Protein AF-A0A8W8IGN6-F1 (afdb_monomer_lite)

Sequence (216 aa):
MFSVMHKSVSEYSKRMLAELRRHNYVTPTNYLELVSGYKKLLFDKKNELGGAADKLRNGLSKIDDTRQKVEKMSIELEDAKTKVAQFQKQCDEYLVIIVQQKREADEQQKSVAQKGERIAEEETKCQHMADLAQHDLDEALPALQEAIASYGRPPLLVEKVMEAVMILRGSEPTWAEAKRQLGESTFIKQLMNFDKDNISDRVLKKIGSYCSQSDF

Radius of gyration: 73.41 Å; chains: 1; bounding box: 101×33×201 Å

pLDDT: mean 86.16, std 12.79, range [55.53, 98.44]

Organism: Magallana gigas (NCBI:txid29159)

Secondary structure (DSSP, 8-state):
-HHHHHHHHHHHHHHHHHHH-------HHHHHHHHHHHHHHHHHHHHHHHHHHHHHHHHHHHHHHHHHHHHHHHHHHHHHHHHHHHHHHHHHHHHHHHHHHHHHHHHHHHHHHHHHHHHHHHHHHHHHHHHHHHHHHHHHHHHHHHHHHHHHS--HHHHHHHHHHHHHTTS---HHHHHHHHTSTTHHHHHHT--TT---HHHHHHHHHHTTSTT-

Foldseek 3Di:
DLVVVLVVVVVVQVVCCVPVVDHDDRDVVVSVVVVVVVVVVVVVVCVVVVVVVVVVVVVVVVVVVVVVVVVVVVVVVVVVVVVVVVVVVVVVVVVVVVVVVVVVVVVVVVVVVVVVVVVVVVVVVVVVVVVVVVVVCVVVVVVVVVVVVVVVDDPPLVLLVLLLVCLQVVHHSGPVVSVVLVPDPCNVVCVVVPDPPDGDPVSVVVSVVSVPDPRD

InterPro domains:
  IPR024317 Dynein heavy chain, AAA module D4 [PF12780] (1-41)
  IPR024743 Dynein heavy chain, coiled coil stalk [PF12777] (55-216)
  IPR026983 Dynein heavy chain [PTHR22878] (2-216)

Structure (mmCIF, N/CA/C/O backbone):
data_AF-A0A8W8IGN6-F1
#
_entry.id   AF-A0A8W8IGN6-F1
#
loop_
_atom_site.group_PDB
_atom_site.id
_atom_site.type_symbol
_atom_site.label_atom_id
_atom_site.label_alt_id
_atom_site.label_comp_id
_atom_site.label_asym_id
_atom_site.label_entity_id
_atom_site.label_seq_id
_atom_site.pdbx_PDB_ins_code
_atom_site.Cartn_x
_atom_site.Cartn_y
_atom_site.Cartn_z
_atom_site.occupancy
_atom_site.B_iso_or_equiv
_atom_site.auth_seq_id
_atom_site.auth_comp_id
_atom_site.auth_asym_id
_atom_site.auth_atom_id
_atom_site.pdbx_PDB_model_num
ATOM 1 N N . MET A 1 1 ? 41.068 -0.818 -48.014 1.00 84.12 1 MET A N 1
ATOM 2 C CA . MET A 1 1 ? 39.802 -0.471 -48.700 1.00 84.12 1 MET A CA 1
ATOM 3 C C . MET A 1 1 ? 39.886 0.869 -49.435 1.00 84.12 1 MET A C 1
ATOM 5 O O . MET A 1 1 ? 39.789 0.852 -50.653 1.00 84.12 1 MET A O 1
ATOM 9 N N . PHE A 1 2 ? 40.172 1.994 -48.759 1.00 92.19 2 PHE A N 1
ATOM 10 C CA . PHE A 1 2 ? 40.287 3.317 -49.407 1.00 92.19 2 PHE A CA 1
ATOM 11 C C . PHE A 1 2 ? 41.276 3.355 -50.581 1.00 92.19 2 PHE A C 1
ATOM 13 O O . PHE A 1 2 ? 40.947 3.883 -51.636 1.00 92.19 2 PHE A O 1
ATOM 20 N N . SER A 1 3 ? 42.461 2.747 -50.438 1.00 91.75 3 SER A N 1
ATOM 21 C CA . SER A 1 3 ? 43.455 2.677 -51.526 1.00 91.75 3 SER A CA 1
ATOM 22 C C . SER A 1 3 ? 42.922 1.957 -52.774 1.00 91.75 3 SER A C 1
ATOM 24 O O . SER A 1 3 ? 43.174 2.392 -53.894 1.00 91.75 3 SER A O 1
ATOM 26 N N . VAL A 1 4 ? 42.134 0.891 -52.592 1.00 94.62 4 VAL A N 1
ATOM 27 C CA . VAL A 1 4 ? 41.522 0.137 -53.699 1.00 94.62 4 VAL A CA 1
ATOM 28 C C . VAL A 1 4 ? 40.446 0.978 -54.387 1.00 94.62 4 VAL A C 1
ATOM 30 O O . VAL A 1 4 ? 40.416 1.046 -55.612 1.00 94.62 4 VAL A O 1
ATOM 33 N N . MET A 1 5 ? 39.609 1.676 -53.612 1.00 93.12 5 MET A N 1
ATOM 34 C CA . MET A 1 5 ? 38.594 2.587 -54.153 1.00 93.12 5 MET A CA 1
ATOM 35 C C . MET A 1 5 ? 39.224 3.746 -54.934 1.00 93.12 5 MET A C 1
ATOM 37 O O . MET A 1 5 ? 38.789 4.041 -56.041 1.00 93.12 5 MET A O 1
ATOM 41 N N . HIS A 1 6 ? 40.286 4.357 -54.408 1.00 93.62 6 HIS A N 1
ATOM 42 C CA . HIS A 1 6 ? 40.981 5.453 -55.083 1.00 93.62 6 HIS A CA 1
ATOM 43 C C . HIS A 1 6 ? 41.624 5.006 -56.401 1.00 93.62 6 HIS A C 1
ATOM 45 O O . HIS A 1 6 ? 41.431 5.658 -57.423 1.00 93.62 6 HIS A O 1
ATOM 51 N N . LYS A 1 7 ? 42.294 3.842 -56.407 1.00 92.88 7 LYS A N 1
ATOM 52 C CA . LYS A 1 7 ? 42.825 3.231 -57.637 1.00 92.88 7 LYS A CA 1
ATOM 53 C C . LYS A 1 7 ? 41.721 2.944 -58.657 1.00 92.88 7 LYS A C 1
ATOM 55 O O . LYS A 1 7 ? 41.904 3.222 -59.835 1.00 92.88 7 LYS A O 1
ATOM 60 N N . SER A 1 8 ? 40.567 2.443 -58.211 1.00 95.50 8 SER A N 1
ATOM 61 C CA . SER A 1 8 ? 39.410 2.211 -59.085 1.00 95.50 8 SER A CA 1
ATOM 62 C C . SER A 1 8 ? 38.965 3.503 -59.781 1.00 95.50 8 SER A C 1
ATOM 64 O O . SER A 1 8 ? 38.849 3.534 -61.003 1.00 95.50 8 SER A O 1
ATOM 66 N N . VAL A 1 9 ? 38.814 4.606 -59.039 1.00 94.12 9 VAL A N 1
ATOM 67 C CA . VAL A 1 9 ? 38.428 5.911 -59.611 1.00 94.12 9 VAL A CA 1
ATOM 68 C C . VAL A 1 9 ? 39.473 6.428 -60.608 1.00 94.12 9 VAL A C 1
ATOM 70 O O . VAL A 1 9 ? 39.099 6.995 -61.638 1.00 94.12 9 VAL A O 1
ATOM 73 N N . SER A 1 10 ? 40.767 6.191 -60.366 1.00 92.69 10 SER A N 1
ATOM 74 C CA . SER A 1 10 ? 41.824 6.499 -61.341 1.00 92.69 10 SER A CA 1
ATOM 75 C C . SER A 1 10 ? 41.660 5.706 -62.642 1.00 92.69 10 SER A C 1
ATOM 77 O O . SER A 1 10 ? 41.778 6.289 -63.718 1.00 92.69 10 SER A O 1
ATOM 79 N N . GLU A 1 11 ? 41.337 4.412 -62.574 1.00 94.19 11 GLU A N 1
ATOM 80 C CA . GLU A 1 11 ? 41.090 3.594 -63.771 1.00 94.19 11 GLU A CA 1
ATOM 81 C C . GLU A 1 11 ? 39.823 4.027 -64.523 1.00 94.19 11 GLU A C 1
ATOM 83 O O . GLU A 1 11 ? 39.844 4.160 -65.748 1.00 94.19 11 GLU A O 1
ATOM 88 N N . TYR A 1 12 ? 38.734 4.338 -63.815 1.00 94.88 12 TYR A N 1
ATOM 89 C CA . TYR A 1 12 ? 37.517 4.864 -64.444 1.00 94.88 12 TYR A CA 1
ATOM 90 C C . TYR A 1 12 ? 37.725 6.248 -65.068 1.00 94.88 12 TYR A C 1
ATOM 92 O O . TYR A 1 12 ? 37.151 6.535 -66.115 1.00 94.88 12 TYR A O 1
ATOM 100 N N . SER A 1 13 ? 38.595 7.082 -64.497 1.00 94.25 13 SER A N 1
ATOM 101 C CA . SER A 1 13 ? 38.942 8.384 -65.085 1.00 94.25 13 SER A CA 1
ATOM 102 C C . SER A 1 13 ? 39.658 8.232 -66.433 1.00 94.25 13 SER A C 1
ATOM 104 O O . SER A 1 13 ? 39.396 9.005 -67.354 1.00 94.25 13 SER A O 1
ATOM 106 N N . LYS A 1 14 ? 40.492 7.191 -66.602 1.00 93.69 14 LYS A N 1
ATOM 107 C CA . LYS A 1 14 ? 41.097 6.856 -67.906 1.00 93.69 14 LYS A CA 1
ATOM 108 C C . LYS A 1 14 ? 40.041 6.419 -68.926 1.00 93.69 14 LYS A C 1
ATOM 110 O O . LYS A 1 14 ? 40.090 6.853 -70.074 1.00 93.69 14 LYS A O 1
ATOM 115 N N . ARG A 1 15 ? 39.070 5.594 -68.511 1.00 94.69 15 ARG A N 1
ATOM 116 C CA . ARG A 1 15 ? 37.960 5.153 -69.380 1.00 94.69 15 ARG A CA 1
ATOM 117 C C . ARG A 1 15 ? 37.073 6.320 -69.810 1.00 94.69 15 ARG A C 1
ATOM 119 O O . ARG A 1 15 ? 36.765 6.452 -70.987 1.00 94.69 15 ARG A O 1
ATOM 126 N N . MET A 1 16 ? 36.752 7.218 -68.883 1.00 95.06 16 MET A N 1
ATOM 127 C CA . MET A 1 16 ? 35.967 8.424 -69.152 1.00 95.06 16 MET A CA 1
ATOM 128 C C . MET A 1 16 ? 36.627 9.329 -70.202 1.00 95.06 16 MET A C 1
ATOM 130 O O . MET A 1 16 ? 35.939 9.881 -71.061 1.00 95.06 16 MET A O 1
ATOM 134 N N . LEU A 1 17 ? 37.957 9.444 -70.180 1.00 94.44 17 LEU A N 1
ATOM 135 C CA . LEU A 1 17 ? 38.691 10.160 -71.221 1.00 94.44 17 LEU A CA 1
ATOM 136 C C . LEU A 1 17 ? 38.582 9.462 -72.587 1.00 94.44 17 LEU A C 1
ATOM 138 O O . LEU A 1 17 ? 38.432 10.138 -73.604 1.00 94.44 17 LEU A O 1
ATOM 142 N N . ALA A 1 18 ? 38.656 8.130 -72.616 1.00 94.62 18 ALA A N 1
ATOM 143 C CA . ALA A 1 18 ? 38.574 7.355 -73.852 1.00 94.62 18 ALA A CA 1
ATOM 144 C C . ALA A 1 18 ? 37.181 7.427 -74.502 1.00 94.62 18 ALA A C 1
ATOM 146 O O . ALA A 1 18 ? 37.083 7.626 -75.710 1.00 94.62 18 ALA A O 1
ATOM 147 N N . GLU A 1 19 ? 36.119 7.306 -73.704 1.00 95.81 19 GLU A N 1
ATOM 148 C CA . GLU A 1 19 ? 34.736 7.207 -74.189 1.00 95.81 19 GLU A CA 1
ATOM 149 C C . GLU A 1 19 ? 34.064 8.574 -74.365 1.00 95.81 19 GLU A C 1
ATOM 151 O O . GLU A 1 19 ? 33.420 8.827 -75.380 1.00 95.81 19 GLU A O 1
ATOM 156 N N . LEU A 1 20 ? 34.227 9.477 -73.393 1.00 95.56 20 LEU A N 1
ATOM 157 C CA . LEU A 1 20 ? 33.505 10.756 -73.332 1.00 95.56 20 LEU A CA 1
ATOM 158 C C . LEU A 1 20 ? 34.390 11.965 -73.650 1.00 95.56 20 LEU A C 1
ATOM 160 O O . LEU A 1 20 ? 33.908 13.096 -73.616 1.00 95.56 20 LEU A O 1
ATOM 164 N N . ARG A 1 21 ? 35.689 11.750 -73.912 1.00 94.44 21 ARG A N 1
ATOM 165 C CA . ARG A 1 21 ? 36.681 12.810 -74.184 1.00 94.44 21 ARG A CA 1
ATOM 166 C C . ARG A 1 21 ? 36.759 13.891 -73.096 1.00 94.44 21 ARG A C 1
ATOM 168 O O . ARG A 1 21 ? 37.218 15.000 -73.353 1.00 94.44 21 ARG A O 1
ATOM 175 N N . ARG A 1 22 ? 36.351 13.574 -71.862 1.00 95.00 22 ARG A N 1
ATOM 176 C CA . ARG A 1 22 ? 36.363 14.499 -70.720 1.00 95.00 22 ARG A CA 1
ATOM 177 C C . ARG A 1 22 ? 37.454 14.113 -69.726 1.00 95.00 22 ARG A C 1
ATOM 179 O O . ARG A 1 22 ? 37.512 12.973 -69.275 1.00 95.00 22 ARG A O 1
ATOM 186 N N . HIS A 1 23 ? 38.292 15.079 -69.355 1.00 91.69 23 HIS A N 1
ATOM 187 C CA . HIS A 1 23 ? 39.331 14.887 -68.345 1.00 91.69 23 HIS A CA 1
ATOM 188 C C . HIS A 1 23 ? 38.761 14.959 -66.922 1.00 91.69 23 HIS A C 1
ATOM 190 O O . HIS A 1 23 ? 37.992 15.863 -66.593 1.00 91.69 23 HIS A O 1
ATOM 196 N N . ASN A 1 24 ? 39.195 14.025 -66.075 1.00 92.00 24 ASN A N 1
ATOM 197 C CA . ASN A 1 24 ? 39.016 14.050 -64.627 1.00 92.00 24 ASN A CA 1
ATOM 198 C C . ASN A 1 24 ? 40.362 13.735 -63.963 1.00 92.00 24 ASN A C 1
ATOM 200 O O . ASN A 1 24 ? 40.988 12.726 -64.295 1.00 92.00 24 ASN A O 1
ATOM 204 N N . TYR A 1 25 ? 40.814 14.593 -63.051 1.00 91.31 25 TYR A N 1
ATOM 205 C CA . TYR A 1 25 ? 42.122 14.459 -62.413 1.00 91.31 25 TYR A CA 1
ATOM 206 C C . TYR A 1 25 ? 41.966 13.889 -61.010 1.00 91.31 25 TYR A C 1
ATOM 208 O O . TYR A 1 25 ? 41.330 14.489 -60.149 1.00 91.31 25 TYR A O 1
ATOM 216 N N . VAL A 1 26 ? 42.576 12.727 -60.783 1.00 92.62 26 VAL A N 1
ATOM 217 C CA . VAL A 1 26 ? 42.594 12.068 -59.477 1.00 92.62 26 VAL A CA 1
ATOM 218 C C . VAL A 1 26 ? 43.928 12.374 -58.810 1.00 92.62 26 VAL A C 1
ATOM 220 O O . VAL A 1 26 ? 44.973 11.926 -59.280 1.00 92.62 26 VAL A O 1
ATOM 223 N N . THR A 1 27 ? 43.896 13.158 -57.735 1.00 92.69 27 THR A N 1
ATOM 224 C CA . THR A 1 27 ? 45.098 13.612 -57.021 1.00 92.69 27 THR A CA 1
ATOM 225 C C . THR A 1 27 ? 45.217 12.958 -55.640 1.00 92.69 27 THR A C 1
ATOM 227 O O . THR A 1 27 ? 44.199 12.573 -55.051 1.00 92.69 27 THR A O 1
ATOM 230 N N . PRO A 1 28 ? 46.431 12.879 -55.060 1.00 92.06 28 PRO A N 1
ATOM 231 C CA . PRO A 1 28 ? 46.608 12.446 -53.673 1.00 92.06 28 PRO A CA 1
ATOM 232 C C . PRO A 1 28 ? 45.791 13.274 -52.665 1.00 92.06 28 PRO A C 1
ATOM 234 O O . PRO A 1 28 ? 45.340 12.733 -51.658 1.00 92.06 28 PRO A O 1
ATOM 237 N N . THR A 1 29 ? 45.529 14.554 -52.949 1.00 93.75 29 THR A N 1
ATOM 238 C CA . THR A 1 29 ? 44.662 15.410 -52.122 1.00 93.75 29 THR A CA 1
ATOM 239 C C . THR A 1 29 ? 43.247 14.841 -52.019 1.00 93.75 29 THR A C 1
ATOM 241 O O . THR A 1 29 ? 42.724 14.725 -50.914 1.00 93.75 29 THR A O 1
ATOM 244 N N . ASN A 1 30 ? 42.668 14.356 -53.125 1.00 92.12 30 ASN A N 1
ATOM 245 C CA . ASN A 1 30 ? 41.338 13.732 -53.107 1.00 92.12 30 ASN A CA 1
ATOM 246 C C . ASN A 1 30 ? 41.299 12.460 -52.241 1.00 92.12 30 ASN A C 1
ATOM 248 O O . ASN A 1 30 ? 40.272 12.138 -51.645 1.00 92.12 30 ASN A O 1
ATOM 252 N N . TYR A 1 31 ? 42.414 11.723 -52.149 1.00 93.69 31 TYR A N 1
ATOM 253 C CA . TYR A 1 31 ? 42.522 10.573 -51.249 1.00 93.69 31 TYR A CA 1
ATOM 254 C C . TYR A 1 31 ? 42.497 10.993 -49.775 1.00 93.69 31 TYR A C 1
ATOM 256 O O . TYR A 1 31 ? 41.783 10.392 -48.970 1.00 93.69 31 TYR A O 1
ATOM 264 N N . LEU A 1 32 ? 43.263 12.026 -49.417 1.00 94.88 32 LEU A N 1
ATOM 265 C CA . LEU A 1 32 ? 43.310 12.542 -48.047 1.00 94.88 32 LEU A CA 1
ATOM 266 C C . LEU A 1 32 ? 41.963 13.138 -47.623 1.00 94.88 32 LEU A C 1
ATOM 268 O O . LEU A 1 32 ? 41.513 12.886 -46.505 1.00 94.88 32 LEU A O 1
ATOM 272 N N . GLU A 1 33 ? 41.286 13.847 -48.528 1.00 93.25 33 GLU A N 1
ATOM 273 C CA . GLU A 1 33 ? 39.926 14.351 -48.319 1.00 93.25 33 GLU A CA 1
ATOM 274 C C . GLU A 1 33 ? 38.928 13.215 -48.075 1.00 93.25 33 GLU A C 1
ATOM 276 O O . GLU A 1 33 ? 38.153 13.285 -47.122 1.00 93.25 33 GLU A O 1
ATOM 281 N N . LEU A 1 34 ? 38.987 12.130 -48.859 1.00 93.81 34 LEU A N 1
ATOM 282 C CA . LEU A 1 34 ? 38.139 10.949 -48.663 1.00 93.81 34 LEU A CA 1
ATOM 283 C C . LEU A 1 34 ? 38.344 10.320 -47.277 1.00 93.81 34 LEU A C 1
ATOM 285 O O . LEU A 1 34 ? 37.373 10.024 -46.580 1.00 93.81 34 LEU A O 1
ATOM 289 N N . VAL A 1 35 ? 39.599 10.111 -46.868 1.00 95.88 35 VAL A N 1
ATOM 290 C CA . VAL A 1 35 ? 39.916 9.496 -45.568 1.00 95.88 35 VAL A CA 1
ATOM 291 C C . VAL A 1 35 ? 39.495 10.407 -44.414 1.00 95.88 35 VAL A C 1
ATOM 293 O O . VAL A 1 35 ? 38.889 9.936 -43.449 1.00 95.88 35 VAL A O 1
ATOM 296 N N . SER A 1 36 ? 39.775 11.709 -44.513 1.00 95.94 36 SER A N 1
ATOM 297 C CA . SER A 1 36 ? 39.388 12.700 -43.504 1.00 95.94 36 SER A CA 1
ATOM 298 C C . SER A 1 36 ? 37.864 12.815 -43.381 1.00 95.94 36 SER A C 1
ATOM 300 O O . SER A 1 36 ? 37.316 12.732 -42.278 1.00 95.94 36 SER A O 1
ATOM 302 N N . GLY A 1 37 ? 37.165 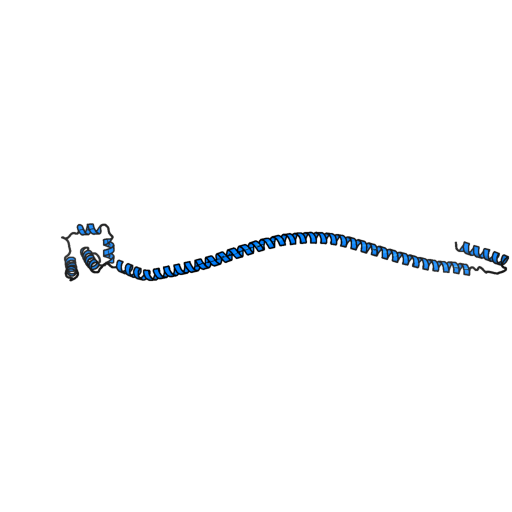12.901 -44.516 1.00 96.50 37 GLY A N 1
ATOM 303 C CA . GLY A 1 37 ? 35.708 12.934 -44.580 1.00 96.50 37 GLY A CA 1
ATOM 304 C C . GLY A 1 37 ? 35.075 11.674 -43.995 1.00 96.50 37 GLY A C 1
ATOM 305 O O . GLY A 1 37 ? 34.164 11.772 -43.174 1.00 96.50 37 GLY A O 1
ATOM 306 N N . TYR A 1 38 ? 35.602 10.491 -44.327 1.00 96.94 38 TYR A N 1
ATOM 307 C CA . TYR A 1 38 ? 35.124 9.238 -43.742 1.00 96.94 38 TYR A CA 1
ATOM 308 C C . TYR A 1 38 ? 35.358 9.178 -42.232 1.00 96.94 38 TYR A C 1
ATOM 310 O O . TYR A 1 38 ? 34.469 8.757 -41.497 1.00 96.94 38 TYR A O 1
ATOM 318 N N . LYS A 1 39 ? 36.527 9.614 -41.744 1.00 97.31 39 LYS A N 1
ATOM 319 C CA . LYS A 1 39 ? 36.816 9.652 -40.304 1.00 97.31 39 LYS A CA 1
ATOM 32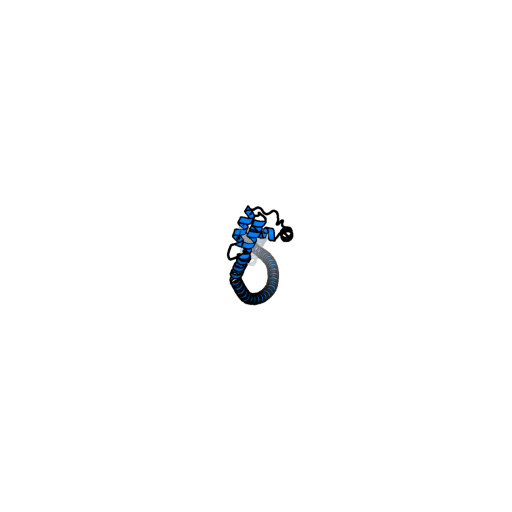0 C C . LYS A 1 39 ? 35.794 10.515 -39.560 1.00 97.31 39 LYS A C 1
ATOM 322 O O . LYS A 1 39 ? 35.299 10.087 -38.519 1.00 97.31 39 LYS A O 1
ATOM 327 N N . LYS A 1 40 ? 35.461 11.690 -40.106 1.00 97.81 40 LYS A N 1
ATOM 328 C CA . LYS A 1 40 ? 34.429 12.574 -39.551 1.00 97.81 40 LYS A CA 1
ATOM 329 C C . LYS A 1 40 ? 33.050 11.912 -39.583 1.00 97.81 40 LYS A C 1
ATOM 331 O O . LYS A 1 40 ? 32.416 11.795 -38.542 1.00 97.81 40 LYS A O 1
ATOM 336 N N . LEU A 1 41 ? 32.638 11.383 -40.736 1.00 97.88 41 LEU A N 1
ATOM 337 C CA . LEU A 1 41 ? 31.349 10.701 -40.884 1.00 97.88 41 LEU A CA 1
ATOM 338 C C . LEU A 1 41 ? 31.206 9.509 -39.927 1.00 97.88 41 LEU A C 1
ATOM 340 O O . LEU A 1 41 ? 30.147 9.307 -39.341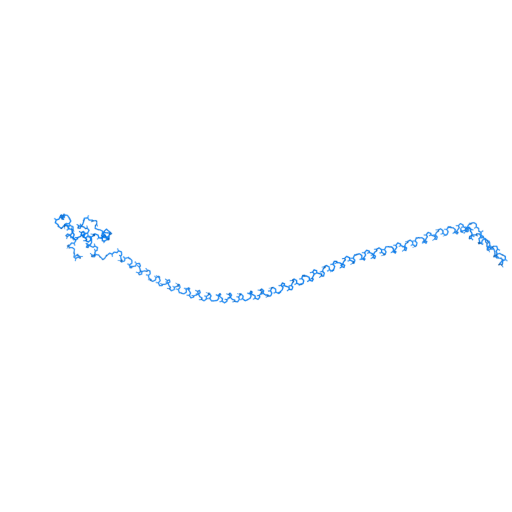 1.00 97.88 41 LEU A O 1
ATOM 344 N N . LEU A 1 42 ? 32.269 8.721 -39.753 1.00 97.94 42 LEU A N 1
ATOM 345 C CA . LEU A 1 42 ? 32.284 7.587 -38.835 1.00 97.94 42 LEU A CA 1
ATOM 346 C C . LEU A 1 42 ? 32.114 8.042 -37.383 1.00 97.94 42 LEU A C 1
ATOM 348 O O . LEU A 1 42 ? 31.398 7.390 -36.627 1.00 97.94 42 LEU A O 1
ATOM 352 N N . PHE A 1 43 ? 32.773 9.132 -36.991 1.00 98.25 43 PHE A N 1
ATOM 353 C CA . PHE A 1 43 ? 32.612 9.719 -35.663 1.00 98.25 43 PHE A CA 1
ATOM 354 C C . PHE A 1 43 ? 31.170 10.190 -35.439 1.00 98.25 43 PHE A C 1
ATOM 356 O O . PHE A 1 43 ? 30.546 9.785 -34.459 1.00 98.25 43 PHE A O 1
ATOM 363 N N . ASP A 1 44 ? 30.614 10.943 -36.388 1.00 98.31 44 ASP A N 1
ATOM 364 C CA . ASP A 1 44 ? 29.243 11.454 -36.311 1.00 98.31 44 ASP A CA 1
ATOM 365 C C . ASP A 1 44 ? 28.230 10.301 -36.213 1.00 98.31 44 ASP A C 1
ATOM 367 O O . ASP A 1 44 ? 27.369 10.296 -35.333 1.00 98.31 44 ASP A O 1
ATOM 371 N N . LYS A 1 45 ? 28.388 9.258 -37.041 1.00 98.31 45 LYS A N 1
ATOM 372 C CA . LYS A 1 45 ? 27.509 8.079 -37.021 1.00 98.31 45 LYS A CA 1
ATOM 373 C C . LYS A 1 45 ? 27.634 7.254 -35.747 1.00 98.31 45 LYS A C 1
ATOM 375 O O . LYS A 1 45 ? 26.628 6.747 -35.257 1.00 98.31 45 LYS A O 1
ATOM 380 N N . LYS A 1 46 ? 28.839 7.124 -35.187 1.00 98.38 46 LYS A N 1
ATOM 381 C CA . LYS A 1 46 ? 29.028 6.458 -33.892 1.00 98.38 46 LYS A CA 1
ATOM 382 C C . LYS A 1 46 ? 28.329 7.212 -32.768 1.00 98.38 46 LYS A C 1
ATOM 384 O O . LYS A 1 46 ? 27.691 6.571 -31.942 1.00 98.38 46 LYS A O 1
ATOM 389 N N . ASN A 1 47 ? 28.410 8.540 -32.758 1.00 98.31 47 ASN A N 1
ATOM 390 C CA . ASN A 1 47 ? 27.745 9.353 -31.742 1.00 98.31 47 ASN A CA 1
ATOM 391 C C . ASN A 1 47 ? 26.220 9.308 -31.882 1.00 98.31 47 ASN A C 1
ATOM 393 O O . ASN A 1 47 ? 25.521 9.179 -30.882 1.00 98.31 47 ASN A O 1
ATOM 397 N N . GLU A 1 48 ? 25.704 9.362 -33.111 1.00 97.88 48 GLU A N 1
ATOM 398 C CA . GLU A 1 48 ? 24.272 9.230 -33.395 1.00 97.88 48 GLU A CA 1
ATOM 399 C C . GLU A 1 48 ? 23.725 7.887 -32.886 1.00 97.88 48 GLU A C 1
ATOM 401 O O . GLU A 1 48 ? 22.759 7.853 -32.120 1.00 97.88 48 GLU A O 1
ATOM 406 N N . LEU A 1 49 ? 24.380 6.780 -33.255 1.00 98.25 49 LEU A N 1
ATOM 407 C CA . LEU A 1 49 ? 23.981 5.437 -32.829 1.00 98.25 49 LEU A CA 1
ATOM 408 C C . LEU A 1 49 ? 24.173 5.223 -31.326 1.00 98.25 49 LEU A C 1
ATOM 410 O O . LEU A 1 49 ? 23.311 4.623 -30.688 1.00 98.25 49 LEU A O 1
ATOM 414 N N . GLY A 1 50 ? 25.267 5.732 -30.753 1.00 98.31 50 GLY A N 1
ATOM 415 C CA . GLY A 1 50 ? 25.520 5.684 -29.314 1.00 98.31 50 GLY A CA 1
ATOM 416 C C . GLY A 1 50 ? 24.425 6.403 -28.530 1.00 98.31 50 GLY A C 1
ATOM 417 O O . GLY A 1 50 ? 23.810 5.812 -27.649 1.00 98.31 50 GLY A O 1
ATOM 418 N N . GLY A 1 51 ? 24.080 7.629 -28.932 1.00 98.19 51 GLY A N 1
ATOM 419 C CA . GLY A 1 51 ? 23.000 8.388 -28.304 1.00 98.19 51 GLY A CA 1
ATOM 420 C C . GLY A 1 51 ? 21.629 7.714 -28.434 1.00 98.19 51 GLY A C 1
ATOM 421 O O . GLY A 1 51 ? 20.834 7.751 -27.494 1.00 98.19 51 GLY A O 1
ATOM 422 N N . ALA A 1 52 ? 21.337 7.070 -29.569 1.00 97.94 52 ALA A N 1
ATOM 423 C CA . ALA A 1 52 ? 20.111 6.289 -29.736 1.00 97.94 52 ALA A CA 1
ATOM 424 C C . ALA A 1 52 ? 20.084 5.049 -28.823 1.00 97.94 52 ALA A C 1
ATOM 426 O O . ALA A 1 52 ? 19.065 4.778 -28.184 1.00 97.94 52 ALA A O 1
ATOM 427 N N . ALA A 1 53 ? 21.207 4.334 -28.716 1.00 98.38 53 ALA A N 1
ATOM 428 C CA . ALA A 1 53 ? 21.346 3.178 -27.836 1.00 98.38 53 ALA A CA 1
ATOM 429 C C . ALA A 1 53 ? 21.198 3.564 -26.357 1.00 98.38 53 ALA A C 1
ATOM 431 O O . ALA A 1 53 ? 20.484 2.887 -25.618 1.00 98.38 53 ALA A O 1
ATOM 432 N N . ASP A 1 54 ? 21.797 4.679 -25.936 1.00 98.38 54 ASP A N 1
ATOM 433 C CA . ASP A 1 54 ? 21.695 5.175 -24.562 1.00 98.38 54 ASP A CA 1
ATOM 434 C C . ASP A 1 54 ? 20.265 5.596 -24.217 1.00 98.38 54 ASP A C 1
ATOM 436 O O . ASP A 1 54 ? 19.756 5.247 -23.151 1.00 98.38 54 ASP A O 1
ATOM 440 N N . LYS A 1 55 ? 19.562 6.276 -25.134 1.00 98.31 55 LYS A N 1
ATOM 441 C CA . LYS A 1 55 ? 18.136 6.599 -24.956 1.00 98.31 55 LYS A CA 1
ATOM 442 C C . LYS A 1 55 ? 17.291 5.341 -24.769 1.00 98.31 55 LYS A C 1
ATOM 444 O O . LYS A 1 55 ? 16.472 5.298 -23.852 1.00 98.31 55 LYS A O 1
ATOM 449 N N . LEU A 1 56 ? 17.501 4.320 -25.603 1.00 98.44 56 LEU A N 1
ATOM 450 C CA . LEU A 1 56 ? 16.777 3.053 -25.504 1.00 98.44 56 LEU A CA 1
ATOM 451 C C . LEU A 1 56 ? 17.081 2.341 -24.179 1.00 98.44 56 LEU A C 1
ATOM 453 O O . LEU A 1 56 ? 16.159 1.921 -23.484 1.00 98.44 56 LEU A O 1
ATOM 457 N N . ARG A 1 57 ? 18.360 2.254 -23.799 1.00 98.38 57 ARG A N 1
ATOM 458 C CA . ARG A 1 57 ? 18.796 1.653 -22.532 1.00 98.38 57 ARG A CA 1
ATOM 459 C C . ARG A 1 57 ? 18.163 2.358 -21.334 1.00 98.38 57 ARG A C 1
ATOM 461 O O . ARG A 1 57 ? 17.636 1.688 -20.450 1.00 98.38 57 ARG A O 1
ATOM 468 N N . ASN A 1 58 ? 18.171 3.688 -21.323 1.00 98.31 58 ASN A N 1
ATOM 469 C CA . ASN A 1 58 ? 17.559 4.476 -20.256 1.00 98.31 58 ASN A CA 1
ATOM 470 C C . ASN A 1 58 ? 16.043 4.253 -20.197 1.00 98.31 58 ASN A C 1
ATOM 472 O O . ASN A 1 58 ? 15.498 4.056 -19.114 1.00 98.31 58 ASN A O 1
ATOM 476 N N . GLY A 1 59 ? 15.366 4.231 -21.349 1.00 98.38 59 GLY A N 1
ATOM 477 C CA . GLY A 1 59 ? 13.936 3.931 -21.427 1.00 98.38 59 GLY A CA 1
ATOM 478 C C . GLY A 1 59 ? 13.599 2.543 -20.877 1.00 98.38 59 GLY A C 1
ATOM 479 O O . GLY A 1 59 ? 12.705 2.419 -20.044 1.00 98.38 59 GLY A O 1
ATOM 480 N N . LEU A 1 60 ? 14.356 1.517 -21.273 1.00 98.38 60 LEU A N 1
ATOM 481 C CA . LEU A 1 60 ? 14.182 0.149 -20.777 1.00 98.38 60 LEU A CA 1
ATOM 482 C C . LEU A 1 60 ? 14.417 0.046 -19.269 1.00 98.38 60 LEU A C 1
ATOM 484 O O . LEU A 1 60 ? 13.610 -0.566 -18.579 1.00 98.38 60 LEU A O 1
ATOM 488 N N . SER A 1 61 ? 15.463 0.692 -18.747 1.00 98.38 61 SER A N 1
ATOM 489 C CA . SER A 1 61 ? 15.716 0.740 -17.303 1.00 98.38 61 SER A CA 1
ATOM 490 C C . SER A 1 61 ? 14.556 1.387 -16.547 1.00 98.38 61 SER A C 1
ATOM 492 O O . SER A 1 61 ? 14.137 0.864 -15.523 1.00 98.38 61 SER A O 1
ATOM 494 N N . LYS A 1 62 ? 13.974 2.477 -17.066 1.00 98.31 62 LYS A N 1
ATOM 495 C CA . LYS A 1 62 ? 12.801 3.104 -16.437 1.00 98.31 62 LYS A CA 1
ATOM 496 C C . LYS A 1 62 ? 11.560 2.221 -16.476 1.00 98.31 62 LYS A C 1
ATOM 498 O O . LYS A 1 62 ? 10.799 2.221 -15.513 1.00 98.31 62 LYS A O 1
ATOM 503 N N . ILE A 1 63 ? 11.346 1.483 -17.562 1.00 98.44 63 ILE A N 1
ATOM 504 C CA . ILE A 1 63 ? 10.238 0.526 -17.659 1.00 98.44 63 ILE A CA 1
ATOM 505 C C . ILE A 1 63 ? 10.416 -0.596 -16.634 1.00 98.44 63 ILE A C 1
ATOM 507 O O . ILE A 1 63 ? 9.449 -0.950 -15.963 1.00 98.44 63 ILE A O 1
ATOM 511 N N . ASP A 1 64 ? 11.633 -1.116 -16.482 1.00 98.25 64 ASP A N 1
ATOM 512 C CA . ASP A 1 64 ? 11.932 -2.164 -15.507 1.00 98.25 64 ASP A CA 1
ATOM 513 C C . ASP A 1 64 ? 11.759 -1.672 -14.060 1.00 98.25 64 ASP A C 1
ATOM 515 O O . ASP A 1 64 ? 11.035 -2.292 -13.282 1.00 98.25 64 ASP A O 1
ATOM 519 N N . ASP A 1 65 ? 12.292 -0.489 -13.732 1.00 98.12 65 ASP A N 1
ATOM 520 C CA . ASP A 1 65 ? 12.093 0.154 -12.425 1.00 98.12 65 ASP A CA 1
ATOM 521 C C . ASP A 1 65 ? 10.598 0.315 -12.100 1.00 98.12 65 ASP A C 1
ATOM 523 O O . ASP A 1 65 ? 10.147 0.046 -10.984 1.00 98.12 65 ASP A O 1
ATOM 527 N N . THR A 1 66 ? 9.808 0.784 -13.072 1.00 98.06 66 THR A N 1
ATOM 528 C CA . THR A 1 66 ? 8.361 0.957 -12.899 1.00 98.06 66 THR A CA 1
ATOM 529 C C . THR A 1 66 ? 7.659 -0.385 -12.742 1.00 98.06 66 THR A C 1
ATOM 531 O O . THR A 1 66 ? 6.784 -0.502 -11.886 1.00 98.06 66 THR A O 1
ATOM 534 N N . ARG A 1 67 ? 8.052 -1.409 -13.506 1.00 98.12 67 ARG A N 1
ATOM 535 C CA . ARG A 1 67 ? 7.507 -2.765 -13.376 1.00 98.12 67 ARG A CA 1
ATOM 536 C C . ARG A 1 67 ? 7.697 -3.297 -11.956 1.00 98.12 67 ARG A C 1
ATOM 538 O O . ARG A 1 67 ? 6.718 -3.719 -11.347 1.00 98.12 67 ARG A O 1
ATOM 545 N N . GLN A 1 68 ? 8.912 -3.211 -11.414 1.00 98.06 68 GLN A N 1
ATOM 546 C CA . GLN A 1 68 ? 9.214 -3.669 -10.053 1.00 98.06 68 GLN A CA 1
ATOM 547 C C . GLN A 1 68 ? 8.391 -2.911 -8.996 1.00 98.06 68 GLN A C 1
ATOM 549 O O . GLN A 1 68 ? 7.869 -3.507 -8.053 1.00 98.06 68 GLN A O 1
ATOM 554 N N . LYS A 1 69 ? 8.218 -1.592 -9.164 1.00 97.75 69 LYS A N 1
ATOM 555 C CA . LYS A 1 69 ? 7.373 -0.783 -8.267 1.00 97.75 69 LYS A CA 1
ATOM 556 C C . LYS A 1 69 ? 5.906 -1.203 -8.314 1.00 97.75 69 LYS A C 1
ATOM 558 O O . LYS A 1 69 ? 5.285 -1.324 -7.262 1.00 97.75 69 LYS A O 1
ATOM 563 N N . VAL A 1 70 ? 5.358 -1.433 -9.508 1.00 98.25 70 VAL A N 1
ATOM 564 C CA . VAL A 1 70 ? 3.962 -1.867 -9.681 1.00 98.25 70 VAL A CA 1
ATOM 565 C C . VAL A 1 70 ? 3.737 -3.252 -9.079 1.00 98.25 70 VAL A C 1
ATOM 567 O O . VAL A 1 70 ? 2.715 -3.471 -8.433 1.00 98.25 70 VAL A O 1
ATOM 570 N N . GLU A 1 71 ? 4.691 -4.169 -9.232 1.00 97.94 71 GLU A N 1
ATOM 571 C CA . GLU A 1 71 ? 4.626 -5.499 -8.620 1.00 97.94 71 GLU A CA 1
ATOM 572 C C . GLU A 1 71 ? 4.584 -5.409 -7.091 1.00 97.94 71 GLU A C 1
ATOM 574 O O . GLU A 1 71 ? 3.686 -5.972 -6.464 1.00 97.94 71 GLU A O 1
ATOM 579 N N . LYS A 1 72 ? 5.463 -4.596 -6.491 1.00 97.81 72 LYS A N 1
ATOM 580 C CA . LYS A 1 72 ? 5.443 -4.345 -5.045 1.00 97.81 72 LYS A CA 1
ATOM 581 C C . LYS A 1 72 ? 4.116 -3.735 -4.577 1.00 97.81 72 LYS A C 1
ATOM 583 O O . LYS A 1 72 ? 3.527 -4.225 -3.619 1.00 97.81 72 LYS A O 1
ATOM 588 N N . MET A 1 73 ? 3.622 -2.706 -5.269 1.00 97.75 73 MET A N 1
ATOM 589 C CA . MET A 1 73 ? 2.333 -2.081 -4.945 1.00 97.75 73 MET A CA 1
ATOM 590 C C . MET A 1 73 ? 1.161 -3.060 -5.072 1.00 97.75 73 MET A C 1
ATOM 592 O O . MET A 1 73 ? 0.207 -2.973 -4.306 1.00 97.75 73 MET A O 1
ATOM 596 N N . SER A 1 74 ? 1.221 -3.994 -6.024 1.00 97.44 74 SER A N 1
ATOM 597 C CA . SER A 1 74 ? 0.177 -5.006 -6.213 1.00 97.44 74 SER A CA 1
ATOM 598 C C . SER A 1 74 ? 0.121 -5.978 -5.035 1.00 97.44 74 SER A C 1
ATOM 600 O O . SER A 1 74 ? -0.968 -6.304 -4.571 1.00 97.44 74 SER A O 1
ATOM 602 N N . ILE A 1 75 ? 1.280 -6.384 -4.508 1.00 97.56 75 ILE A N 1
ATOM 603 C CA . ILE A 1 75 ? 1.365 -7.222 -3.303 1.00 97.56 75 ILE A CA 1
ATOM 604 C C . ILE A 1 75 ? 0.798 -6.470 -2.091 1.00 97.56 75 ILE A C 1
ATOM 606 O O . ILE A 1 75 ? -0.082 -6.984 -1.404 1.00 97.56 75 ILE A O 1
ATOM 610 N N . GLU A 1 76 ? 1.238 -5.227 -1.868 1.00 97.25 76 GLU A N 1
ATOM 611 C CA . GLU A 1 76 ? 0.744 -4.390 -0.763 1.00 97.25 76 GLU A CA 1
ATOM 612 C C . GLU A 1 76 ? -0.779 -4.173 -0.837 1.00 97.25 76 GLU A C 1
ATOM 614 O O . GLU A 1 76 ? -1.463 -4.154 0.189 1.00 97.25 76 GLU A O 1
ATOM 619 N N . LEU A 1 77 ? -1.327 -4.045 -2.050 1.00 97.50 77 LEU A N 1
ATOM 620 C CA . LEU A 1 77 ? -2.760 -3.888 -2.279 1.00 97.50 77 LEU A CA 1
ATOM 621 C C . LEU A 1 77 ? -3.554 -5.151 -1.915 1.00 97.50 77 LEU A C 1
ATOM 623 O O . LEU A 1 77 ? -4.615 -5.033 -1.302 1.00 97.50 77 LEU A O 1
ATOM 627 N N . GLU A 1 78 ? -3.074 -6.342 -2.275 1.00 97.06 78 GLU A N 1
ATOM 628 C CA . GLU A 1 78 ? -3.746 -7.600 -1.919 1.00 97.06 78 GLU A CA 1
ATOM 629 C C . GLU A 1 78 ? -3.720 -7.862 -0.404 1.00 97.06 78 GLU A C 1
ATOM 631 O O . GLU A 1 78 ? -4.739 -8.246 0.184 1.00 97.06 78 GLU A O 1
ATOM 636 N N . ASP A 1 79 ? -2.610 -7.539 0.264 1.00 97.38 79 ASP A N 1
ATOM 637 C CA . ASP A 1 79 ? -2.527 -7.582 1.727 1.00 97.38 79 ASP A CA 1
ATOM 638 C C . ASP A 1 79 ? -3.526 -6.612 2.375 1.00 97.38 79 ASP A C 1
ATOM 640 O O . ASP A 1 79 ? -4.227 -6.962 3.332 1.00 97.38 79 ASP A O 1
ATOM 644 N N . ALA A 1 80 ? -3.626 -5.386 1.849 1.00 97.31 80 ALA A N 1
ATOM 645 C CA . ALA A 1 80 ? -4.570 -4.388 2.338 1.00 97.31 80 ALA A CA 1
ATOM 646 C C . ALA A 1 80 ? -6.028 -4.836 2.146 1.00 97.31 80 ALA A C 1
ATOM 648 O O . ALA A 1 80 ? -6.818 -4.734 3.084 1.00 97.31 80 ALA A O 1
ATOM 649 N N . LYS A 1 81 ? -6.385 -5.391 0.979 1.00 97.25 81 LYS A N 1
ATOM 650 C CA . LYS A 1 81 ? -7.726 -5.948 0.722 1.00 97.25 81 LYS A CA 1
ATOM 651 C C . LYS A 1 81 ? -8.081 -7.049 1.714 1.00 97.25 81 LYS A C 1
ATOM 653 O O . LYS A 1 81 ? -9.185 -7.049 2.257 1.00 97.25 81 LYS A O 1
ATOM 658 N N . THR A 1 82 ? -7.140 -7.950 1.987 1.00 97.62 82 THR A N 1
ATOM 659 C CA . THR A 1 82 ? -7.341 -9.045 2.943 1.00 97.62 82 THR A CA 1
ATOM 660 C C . THR A 1 82 ? -7.605 -8.507 4.350 1.00 97.62 82 THR A C 1
ATOM 662 O O . THR A 1 82 ? -8.558 -8.931 5.004 1.00 97.62 82 THR A O 1
ATOM 665 N N . LYS A 1 83 ? -6.821 -7.519 4.803 1.00 97.12 83 LYS A N 1
ATOM 666 C CA . LYS A 1 83 ? -7.029 -6.862 6.106 1.00 97.12 83 LYS A CA 1
ATOM 667 C C . LYS A 1 83 ? -8.370 -6.138 6.182 1.00 97.12 83 LYS A C 1
ATOM 669 O O . LYS A 1 83 ? -9.068 -6.266 7.181 1.00 97.12 83 LYS A O 1
ATOM 674 N N . VAL A 1 84 ? -8.755 -5.414 5.130 1.00 97.94 84 VAL A N 1
ATOM 675 C CA . VAL A 1 84 ? -10.056 -4.731 5.068 1.00 97.94 84 VAL A CA 1
ATOM 676 C C . VAL A 1 84 ? -11.201 -5.737 5.167 1.00 97.94 84 VAL A C 1
ATOM 678 O O . VAL A 1 84 ? -12.120 -5.518 5.948 1.00 97.94 84 VAL A O 1
ATOM 681 N N . ALA A 1 85 ? -11.132 -6.864 4.455 1.00 97.56 85 ALA A N 1
ATOM 682 C CA . ALA A 1 85 ? -12.148 -7.910 4.546 1.00 97.56 85 ALA A CA 1
ATOM 683 C C . ALA A 1 85 ? -12.236 -8.522 5.958 1.00 97.56 85 ALA A C 1
ATOM 685 O O . ALA A 1 85 ? -13.334 -8.754 6.463 1.00 97.56 85 ALA A O 1
ATOM 686 N N . GLN A 1 86 ? -11.092 -8.745 6.618 1.00 97.12 86 GLN A N 1
ATOM 687 C CA . GLN A 1 86 ? -11.054 -9.220 8.005 1.00 97.12 86 GLN A CA 1
ATOM 688 C C . GLN A 1 86 ? -11.684 -8.211 8.971 1.00 97.12 86 GLN A C 1
ATOM 690 O O . GLN A 1 86 ? -12.528 -8.595 9.778 1.00 97.12 86 GLN A O 1
ATOM 695 N N . PHE A 1 87 ? -11.320 -6.930 8.870 1.00 96.75 87 PHE A N 1
ATOM 696 C CA . PHE A 1 87 ? -11.888 -5.886 9.722 1.00 96.75 87 PHE A CA 1
ATOM 697 C C . PHE A 1 87 ? -13.373 -5.663 9.461 1.00 96.75 87 PHE A C 1
ATOM 699 O O . PHE A 1 87 ? -14.118 -5.483 10.417 1.00 96.75 87 PHE A O 1
ATOM 706 N N . GLN A 1 88 ? -13.826 -5.744 8.208 1.00 97.56 88 GLN A N 1
ATOM 707 C CA . GLN A 1 88 ? -15.249 -5.664 7.889 1.00 97.56 88 GLN A CA 1
ATOM 708 C C . GLN A 1 88 ? -16.023 -6.782 8.591 1.00 97.56 88 GLN A C 1
ATOM 710 O O . GLN A 1 88 ? -17.009 -6.510 9.268 1.00 97.56 88 GLN A O 1
ATOM 715 N N . LYS A 1 89 ? -15.525 -8.024 8.512 1.00 97.25 89 LYS A N 1
ATOM 716 C CA . LYS A 1 89 ? -16.146 -9.162 9.196 1.00 97.25 89 LYS A CA 1
ATOM 717 C C . LYS A 1 89 ? -16.195 -8.959 10.714 1.00 97.25 89 LYS A C 1
ATOM 719 O O . LYS A 1 89 ? -17.228 -9.201 11.327 1.00 97.25 89 LYS A O 1
ATOM 724 N N . GLN A 1 90 ? -15.101 -8.488 11.313 1.00 96.62 90 GLN A N 1
ATOM 725 C CA . GLN A 1 90 ? -15.061 -8.184 12.747 1.00 96.62 90 GLN A CA 1
ATOM 726 C C . GLN A 1 90 ? -16.049 -7.073 13.120 1.00 96.62 90 GLN A C 1
ATOM 728 O O . GLN A 1 90 ? -16.757 -7.198 14.114 1.00 96.62 90 GLN A O 1
ATOM 733 N N . CYS A 1 91 ? -16.134 -6.001 12.329 1.00 96.31 91 CYS A N 1
ATOM 734 C CA . CYS A 1 91 ? -17.109 -4.933 12.537 1.00 96.31 91 CYS A CA 1
ATOM 735 C C . CYS A 1 91 ? -18.546 -5.457 12.487 1.00 96.31 91 CYS A C 1
ATOM 737 O O . CYS A 1 91 ? -19.338 -5.098 13.357 1.00 96.31 91 CYS A O 1
ATOM 739 N N . ASP A 1 92 ? -18.866 -6.322 11.524 1.00 96.44 92 ASP A N 1
ATOM 740 C CA . ASP A 1 92 ? -20.194 -6.925 11.405 1.00 96.44 92 ASP A CA 1
ATOM 741 C C . ASP A 1 92 ? -20.518 -7.798 12.635 1.00 96.44 92 ASP A C 1
ATOM 743 O O . ASP A 1 92 ? -21.608 -7.693 13.199 1.00 96.44 92 ASP A O 1
ATOM 747 N N . GLU A 1 93 ? -19.557 -8.598 13.117 1.00 96.56 93 GLU A N 1
ATOM 748 C CA . GLU A 1 93 ? -19.692 -9.396 14.348 1.00 96.56 93 GLU A CA 1
ATOM 749 C C . GLU A 1 93 ? -19.918 -8.512 15.589 1.00 96.56 93 GLU A C 1
ATOM 751 O O . GLU A 1 93 ? -20.836 -8.760 16.377 1.00 96.56 93 GLU A O 1
ATOM 756 N N . TYR A 1 94 ? -19.136 -7.440 15.752 1.00 96.06 94 TYR A N 1
ATOM 757 C CA . TYR A 1 94 ? -19.315 -6.493 16.856 1.00 96.06 94 TYR A CA 1
ATOM 758 C C . TYR A 1 94 ? -20.663 -5.781 16.800 1.00 96.06 94 TYR A C 1
ATOM 760 O O . TYR A 1 94 ? -21.275 -5.550 17.842 1.00 96.06 94 TYR A O 1
ATOM 768 N N . LEU A 1 95 ? -21.152 -5.452 15.605 1.00 96.44 95 LEU A N 1
ATOM 769 C CA . LEU A 1 95 ? -22.439 -4.788 15.440 1.00 96.44 95 LEU A CA 1
ATOM 770 C C . LEU A 1 95 ? -23.588 -5.678 15.932 1.00 96.44 95 LEU A C 1
ATOM 772 O O . LEU A 1 95 ? -24.487 -5.185 16.613 1.00 96.44 95 LEU A O 1
ATOM 776 N N . VAL A 1 96 ? -23.518 -6.991 15.687 1.00 96.69 96 VAL A N 1
ATOM 777 C CA . VAL A 1 96 ? -24.475 -7.965 16.241 1.00 96.69 96 VAL A CA 1
ATOM 778 C C . VAL A 1 96 ? -24.430 -7.977 17.772 1.00 96.69 96 VAL A C 1
ATOM 780 O O . VAL A 1 96 ? -25.480 -7.898 18.413 1.00 96.69 96 VAL A O 1
ATOM 783 N N . ILE A 1 97 ? -23.233 -8.019 18.368 1.00 96.06 97 ILE A N 1
ATOM 784 C CA . ILE A 1 97 ? -23.065 -8.012 19.832 1.00 96.06 97 ILE A CA 1
ATOM 785 C C . ILE A 1 97 ? -23.634 -6.726 20.440 1.00 96.06 97 ILE A C 1
ATOM 787 O O . ILE A 1 97 ? -24.367 -6.789 21.424 1.00 96.06 97 ILE A O 1
ATOM 791 N N . ILE A 1 98 ? -23.343 -5.568 19.845 1.00 96.25 98 ILE A N 1
ATOM 792 C CA . ILE A 1 98 ? -23.832 -4.268 20.323 1.00 96.25 98 ILE A CA 1
ATOM 793 C C . ILE A 1 98 ? -25.360 -4.219 20.287 1.00 96.25 98 ILE A C 1
ATOM 795 O O . ILE A 1 98 ? -25.978 -3.754 21.243 1.00 96.25 98 ILE A O 1
ATOM 799 N N . VAL A 1 99 ? -25.987 -4.708 19.213 1.00 97.00 99 VAL A N 1
ATOM 800 C CA . VAL A 1 99 ? -27.453 -4.757 19.110 1.00 97.00 99 VAL A CA 1
ATOM 801 C C . VAL A 1 99 ? -28.048 -5.653 20.200 1.00 97.00 99 VAL A C 1
ATOM 803 O O . VAL A 1 99 ? -29.023 -5.258 20.841 1.00 97.00 99 VAL A O 1
ATOM 806 N N . GLN A 1 100 ? -27.446 -6.819 20.451 1.00 96.38 100 GLN A N 1
ATOM 807 C CA . GLN A 1 100 ? -27.892 -7.735 21.501 1.00 96.38 100 GLN A CA 1
ATOM 808 C C . GLN A 1 100 ? -27.742 -7.116 22.901 1.00 96.38 100 GLN A C 1
ATOM 810 O O . GLN A 1 100 ? -28.710 -7.066 23.657 1.00 96.38 100 GLN A O 1
ATOM 815 N N . GLN A 1 101 ? -26.569 -6.563 23.220 1.00 96.25 101 GLN A N 1
ATOM 816 C CA . GLN A 1 101 ? -26.308 -5.908 24.506 1.00 96.25 101 GLN A CA 1
ATOM 817 C C . GLN A 1 101 ? -27.208 -4.694 24.732 1.00 96.25 101 GLN A C 1
ATOM 819 O O . GLN A 1 101 ? -27.684 -4.478 25.843 1.00 96.25 101 GLN A O 1
ATOM 824 N N . LYS A 1 102 ? -27.482 -3.909 23.683 1.00 96.44 102 LYS A N 1
ATOM 825 C CA . LYS A 1 102 ? -28.414 -2.782 23.768 1.00 96.44 102 LYS A CA 1
ATOM 826 C C . LYS A 1 102 ? -29.821 -3.256 24.125 1.00 96.44 102 LYS A C 1
ATOM 828 O O . LYS A 1 102 ? -30.456 -2.661 24.987 1.00 96.44 102 LYS A O 1
ATOM 833 N N . ARG A 1 103 ? -30.293 -4.343 23.506 1.00 96.12 103 ARG A N 1
ATOM 834 C CA . ARG A 1 103 ? -31.601 -4.926 23.825 1.00 96.12 103 ARG A CA 1
ATOM 835 C C . ARG A 1 103 ? -31.672 -5.403 25.278 1.00 96.12 103 ARG A C 1
ATOM 837 O O . ARG A 1 103 ? -32.649 -5.108 25.958 1.00 96.12 103 ARG A O 1
ATOM 844 N N . GLU A 1 104 ? -30.646 -6.106 25.750 1.00 96.19 104 GLU A N 1
ATOM 845 C CA . GLU A 1 104 ? -30.563 -6.570 27.142 1.00 96.19 104 GLU A CA 1
ATOM 846 C C . GLU A 1 104 ? -30.531 -5.398 28.132 1.00 96.19 104 GLU A C 1
ATOM 848 O O . GLU A 1 104 ? -31.234 -5.419 29.143 1.00 96.19 104 GLU A O 1
ATOM 853 N N . ALA A 1 105 ? -29.772 -4.343 27.822 1.00 96.38 105 ALA A N 1
ATOM 854 C CA . ALA A 1 105 ? -29.726 -3.127 28.625 1.00 96.38 105 ALA A CA 1
ATOM 855 C C . ALA A 1 105 ? -31.090 -2.417 28.673 1.00 96.38 105 ALA A C 1
ATOM 857 O O . ALA A 1 105 ? -31.527 -2.030 29.757 1.00 96.38 105 ALA A O 1
ATOM 858 N N . ASP A 1 106 ? -31.791 -2.301 27.540 1.00 96.00 106 ASP A N 1
ATOM 859 C CA . ASP A 1 106 ? -33.131 -1.704 27.467 1.00 96.00 106 ASP A CA 1
ATOM 860 C C . ASP A 1 106 ? -34.160 -2.516 28.284 1.00 96.00 106 ASP A C 1
ATOM 862 O O . ASP A 1 106 ? -35.007 -1.946 28.982 1.00 96.00 106 ASP A O 1
ATOM 866 N N . GLU A 1 107 ? -34.100 -3.852 28.233 1.00 95.69 107 GLU A N 1
ATOM 867 C CA . GLU A 1 107 ? -34.957 -4.740 29.034 1.00 95.69 107 GLU A CA 1
ATOM 868 C C . GLU A 1 107 ? -34.654 -4.615 30.536 1.00 95.69 107 GLU A C 1
ATOM 870 O O . GLU A 1 107 ? -35.572 -4.458 31.351 1.00 95.69 107 GLU A O 1
ATOM 875 N N . GLN A 1 108 ? -33.373 -4.598 30.912 1.00 95.06 108 GLN A N 1
ATOM 876 C CA . GLN A 1 108 ? -32.951 -4.407 32.298 1.00 95.06 108 GLN A CA 1
ATOM 877 C C . GLN A 1 108 ? -33.349 -3.024 32.825 1.00 95.06 108 GLN A C 1
ATOM 879 O O . GLN A 1 108 ? -33.827 -2.919 33.955 1.00 95.06 108 GLN A O 1
ATOM 884 N N . GLN A 1 109 ? -33.218 -1.968 32.018 1.00 95.06 109 GLN A N 1
ATOM 885 C CA . GLN A 1 109 ? -33.631 -0.616 32.390 1.00 95.06 109 GLN A CA 1
ATOM 886 C C . GLN A 1 109 ? -35.131 -0.558 32.700 1.00 95.06 109 GLN A C 1
ATOM 888 O O . GLN A 1 109 ? -35.520 0.019 33.716 1.00 95.06 109 GLN A O 1
ATOM 893 N N . LYS A 1 110 ? -35.978 -1.197 31.880 1.00 94.81 110 LYS A N 1
ATOM 894 C CA . LYS A 1 110 ? -37.424 -1.295 32.151 1.00 94.81 110 LYS A CA 1
ATOM 895 C C . LYS A 1 110 ? -37.714 -2.033 33.459 1.00 94.81 110 LYS A C 1
ATOM 897 O O . LYS A 1 110 ? -38.522 -1.564 34.255 1.00 94.81 110 LYS A O 1
ATOM 902 N N . SER A 1 111 ? -37.041 -3.160 33.694 1.00 94.25 111 SER A N 1
ATOM 903 C CA . SER A 1 111 ? -37.183 -3.954 34.923 1.00 94.25 111 SER A CA 1
ATOM 904 C C . SER A 1 111 ? -36.782 -3.161 36.171 1.00 94.25 111 SER A C 1
ATOM 906 O O . SER A 1 111 ? -37.507 -3.150 37.166 1.00 94.25 111 SER A O 1
ATOM 908 N N . VAL A 1 112 ? -35.654 -2.445 36.117 1.00 95.12 112 VAL A N 1
ATOM 909 C CA . VAL A 1 112 ? -35.183 -1.599 37.223 1.00 95.12 112 VAL A CA 1
ATOM 910 C C . VAL A 1 112 ? -36.136 -0.433 37.467 1.00 95.12 112 VAL A C 1
ATOM 912 O O . VAL A 1 112 ? -36.448 -0.166 38.622 1.00 95.12 112 VAL A O 1
ATOM 915 N N . ALA A 1 113 ? -36.649 0.216 36.417 1.00 94.75 113 ALA A N 1
ATOM 916 C CA . ALA A 1 113 ? -37.625 1.296 36.560 1.00 94.75 113 ALA A CA 1
ATOM 917 C C . ALA A 1 113 ? -38.905 0.821 37.272 1.00 94.75 113 ALA A C 1
ATOM 919 O O . ALA A 1 113 ? -39.329 1.445 38.240 1.00 94.75 113 ALA A O 1
ATOM 920 N N . GLN A 1 114 ? -39.459 -0.329 36.869 1.00 93.81 114 GLN A N 1
ATOM 921 C CA . GLN A 1 114 ? -40.636 -0.921 37.520 1.00 93.81 114 GLN A CA 1
ATOM 922 C C . GLN A 1 114 ? -40.373 -1.301 38.983 1.00 93.81 114 GLN A C 1
ATOM 924 O O . GLN A 1 114 ? -41.218 -1.087 39.850 1.00 93.81 114 GLN A O 1
ATOM 929 N N . LYS A 1 115 ? -39.202 -1.879 39.280 1.00 92.75 115 LYS A N 1
ATOM 930 C CA . LYS A 1 115 ? -38.819 -2.195 40.663 1.00 92.75 115 LYS A CA 1
ATOM 931 C C . LYS A 1 115 ? -38.631 -0.931 41.496 1.00 92.75 115 LYS A C 1
ATOM 933 O O . LYS A 1 115 ? -39.047 -0.925 42.645 1.00 92.75 115 LYS A O 1
ATOM 938 N N . GLY A 1 116 ? -38.041 0.119 40.927 1.00 93.31 116 GLY A N 1
ATOM 939 C CA . GLY A 1 116 ? -37.865 1.409 41.590 1.00 93.31 116 GLY A CA 1
ATOM 940 C C . GLY A 1 116 ? -39.198 2.045 41.978 1.00 93.31 116 GLY A C 1
ATOM 941 O O . GLY A 1 116 ? -39.342 2.487 43.111 1.00 93.31 116 GLY A O 1
ATOM 942 N N . GLU A 1 117 ? -40.190 2.009 41.086 1.00 93.38 117 GLU A N 1
ATOM 943 C CA . GLU A 1 117 ? -41.543 2.507 41.372 1.00 93.38 117 GLU A CA 1
ATOM 944 C C . GLU A 1 117 ? -42.213 1.718 42.509 1.00 93.38 117 GLU A C 1
ATOM 946 O O . GLU A 1 117 ? -42.722 2.307 43.460 1.00 93.38 117 GLU A O 1
ATOM 951 N N . ARG A 1 118 ? -42.112 0.381 42.492 1.00 91.75 118 ARG A N 1
ATOM 952 C CA . ARG A 1 118 ? -42.623 -0.464 43.586 1.00 91.75 118 ARG A CA 1
ATOM 953 C C . ARG A 1 118 ? -41.924 -0.215 44.919 1.00 91.75 118 ARG A C 1
ATOM 955 O O . ARG A 1 118 ? -42.592 -0.159 45.945 1.00 91.75 118 ARG A O 1
ATOM 962 N N . ILE A 1 119 ? -40.598 -0.087 44.909 1.00 91.38 119 ILE A N 1
ATOM 963 C CA . ILE A 1 119 ? -39.821 0.199 46.120 1.00 91.38 119 ILE A CA 1
ATOM 964 C C . ILE A 1 119 ? -40.223 1.563 46.683 1.00 91.38 119 ILE A C 1
ATOM 966 O O . ILE A 1 119 ? -40.414 1.660 47.887 1.00 91.38 119 ILE A O 1
ATOM 970 N N . ALA A 1 120 ? -40.426 2.580 45.840 1.00 93.38 120 ALA A N 1
ATOM 971 C CA . ALA A 1 120 ? -40.893 3.892 46.287 1.00 93.38 120 ALA A CA 1
ATOM 972 C C . ALA A 1 120 ? -42.292 3.816 46.932 1.00 93.38 120 ALA A C 1
ATOM 974 O O . ALA A 1 120 ? -42.524 4.399 47.991 1.00 93.38 120 ALA A O 1
ATOM 975 N N . GLU A 1 121 ? -43.225 3.052 46.354 1.00 92.25 121 GLU A N 1
ATOM 976 C CA . GLU A 1 121 ? -44.532 2.819 46.982 1.00 92.25 121 GLU A CA 1
ATOM 977 C C . GLU A 1 121 ? -44.419 2.084 48.327 1.00 92.25 121 GLU A C 1
ATOM 979 O O . GLU A 1 121 ? -45.096 2.437 49.292 1.00 92.25 121 GLU A O 1
ATOM 984 N N . GLU A 1 122 ? -43.591 1.044 48.409 1.00 90.94 122 GLU A N 1
ATOM 985 C CA . GLU A 1 122 ? -43.378 0.284 49.645 1.00 90.94 122 GLU A CA 1
ATOM 986 C C . GLU A 1 122 ? -42.667 1.125 50.716 1.00 90.94 122 GLU A C 1
ATOM 988 O O . GLU A 1 122 ? -43.034 1.054 51.888 1.00 90.94 122 GLU A O 1
ATOM 993 N N . GLU A 1 123 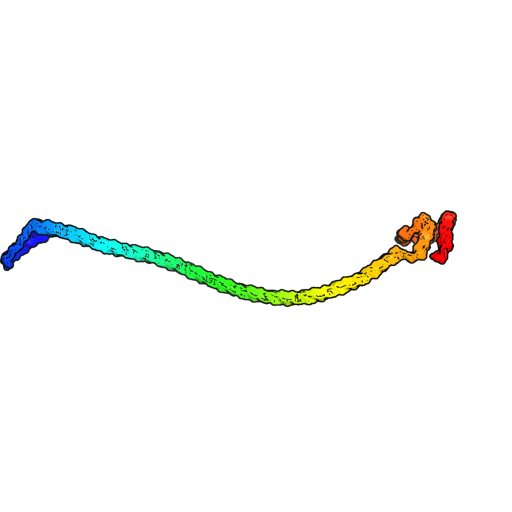? -41.720 1.977 50.320 1.00 91.56 123 GLU A N 1
ATOM 994 C CA . GLU A 1 123 ? -41.020 2.918 51.195 1.00 91.56 123 GLU A CA 1
ATOM 995 C C . GLU A 1 123 ? -41.995 3.904 51.839 1.00 91.56 123 GLU A C 1
ATOM 997 O O . GLU A 1 123 ? -41.986 4.043 53.060 1.00 91.56 123 GLU A O 1
ATOM 1002 N N . THR A 1 124 ? -42.901 4.510 51.061 1.00 93.06 124 THR A N 1
ATOM 1003 C CA . THR A 1 124 ? -43.911 5.433 51.617 1.00 93.06 124 THR A CA 1
ATOM 1004 C C . THR A 1 124 ? -44.837 4.751 52.627 1.00 93.06 124 THR A C 1
ATOM 1006 O O . THR A 1 124 ? -45.147 5.324 53.672 1.00 93.06 124 THR A O 1
ATOM 1009 N N . LYS A 1 125 ? -45.248 3.502 52.365 1.00 91.81 125 LYS A N 1
ATOM 1010 C CA . LYS A 1 125 ? -46.069 2.711 53.298 1.00 91.81 125 LYS A CA 1
ATOM 1011 C C . LYS A 1 125 ? -45.299 2.375 54.573 1.00 91.81 125 LYS A C 1
ATOM 1013 O O . LYS A 1 125 ? -45.849 2.494 55.664 1.00 91.81 125 LYS A O 1
ATOM 1018 N N . CYS A 1 126 ? -44.039 1.963 54.438 1.00 88.75 126 CYS A N 1
ATOM 1019 C CA . CYS A 1 126 ? -43.187 1.613 55.569 1.00 88.75 126 CYS A CA 1
ATOM 1020 C C . CYS A 1 126 ? -42.880 2.839 56.439 1.00 88.75 126 CYS A C 1
ATOM 1022 O O . CYS A 1 126 ? -42.992 2.746 57.657 1.00 88.75 126 CYS A O 1
ATOM 1024 N N . GLN A 1 127 ? -42.590 3.996 55.829 1.00 91.25 127 GLN A N 1
ATOM 1025 C CA . GLN A 1 127 ? -42.448 5.273 56.538 1.00 91.25 127 GLN A CA 1
ATOM 1026 C C . GLN A 1 127 ? -43.715 5.624 57.308 1.00 91.25 127 GLN A C 1
ATOM 1028 O O . GLN A 1 127 ? -43.640 5.861 58.505 1.00 91.25 127 GLN A O 1
ATOM 1033 N N . HIS A 1 128 ? -44.885 5.551 56.670 1.00 92.81 128 HIS A N 1
ATOM 1034 C CA . HIS A 1 128 ? -46.142 5.835 57.356 1.00 92.81 128 HIS A CA 1
ATOM 1035 C C . HIS A 1 128 ? -46.377 4.911 58.563 1.00 92.81 128 HIS A C 1
ATOM 1037 O O . HIS A 1 128 ? -46.779 5.367 59.629 1.00 92.81 128 HIS A O 1
ATOM 1043 N N . MET A 1 129 ? -46.099 3.611 58.420 1.00 89.69 129 MET A N 1
ATOM 1044 C CA . MET A 1 129 ? -46.204 2.661 59.531 1.00 89.69 129 MET A CA 1
ATOM 1045 C C . MET A 1 129 ? -45.174 2.924 60.634 1.00 89.69 129 MET A C 1
ATOM 1047 O O . MET A 1 129 ? -45.502 2.775 61.809 1.00 89.69 129 MET A O 1
ATOM 1051 N N . ALA A 1 130 ? -43.946 3.303 60.274 1.00 91.81 130 ALA A N 1
ATOM 1052 C CA . ALA A 1 130 ? -42.908 3.665 61.231 1.00 91.81 130 ALA A CA 1
ATOM 1053 C C . ALA A 1 130 ? -43.291 4.928 62.015 1.00 91.81 130 ALA A C 1
ATOM 1055 O O . ALA A 1 130 ? -43.142 4.941 63.233 1.00 91.81 130 ALA A O 1
ATOM 1056 N N . ASP A 1 131 ? -43.852 5.937 61.344 1.00 92.19 131 ASP A N 1
ATOM 1057 C CA . ASP A 1 131 ? -44.331 7.171 61.971 1.00 92.19 131 ASP A CA 1
ATOM 1058 C C . ASP A 1 131 ? -45.475 6.892 62.959 1.00 92.19 131 ASP A C 1
ATOM 1060 O O . ASP A 1 131 ? -45.469 7.411 64.074 1.00 92.19 131 ASP A O 1
ATOM 1064 N N . LEU A 1 132 ? -46.428 6.027 62.585 1.00 90.88 132 LEU A N 1
ATOM 1065 C CA . LEU A 1 132 ? -47.507 5.590 63.481 1.00 90.88 132 LEU A CA 1
ATOM 1066 C C . LEU A 1 132 ? -46.963 4.836 64.703 1.00 90.88 132 LEU A C 1
ATOM 1068 O O . LEU A 1 132 ? -47.336 5.140 65.831 1.00 90.88 132 LEU A O 1
ATOM 1072 N N . ALA A 1 133 ? -46.046 3.888 64.498 1.00 89.38 133 ALA A N 1
ATOM 1073 C CA . ALA A 1 133 ? -45.448 3.134 65.597 1.00 89.38 133 ALA A CA 1
ATOM 1074 C C . ALA A 1 133 ? -44.610 4.024 66.532 1.00 89.38 133 ALA A C 1
ATOM 1076 O O . ALA A 1 133 ? -44.604 3.806 67.743 1.00 89.38 133 ALA A O 1
ATOM 1077 N N . GLN A 1 134 ? -43.917 5.028 65.985 1.00 88.25 134 GLN A N 1
ATOM 1078 C CA . GLN A 1 134 ? -43.175 6.008 66.775 1.00 88.25 134 GLN A CA 1
ATOM 1079 C C . GLN A 1 134 ? -44.125 6.880 67.602 1.00 88.25 134 GLN A C 1
ATOM 1081 O O . GLN A 1 134 ? -43.864 7.096 68.781 1.00 88.25 134 GLN A O 1
ATOM 1086 N N . HIS A 1 135 ? -45.247 7.313 67.021 1.00 91.19 135 HIS A N 1
ATOM 1087 C CA . HIS A 1 135 ? -46.283 8.052 67.740 1.00 91.19 135 HIS A CA 1
ATOM 1088 C C . HIS A 1 135 ? -46.860 7.239 68.913 1.00 91.19 135 HIS A C 1
ATOM 1090 O O . HIS A 1 135 ? -46.917 7.736 70.036 1.00 91.19 135 HIS A O 1
ATOM 1096 N N . ASP A 1 136 ? -47.229 5.977 68.681 1.00 88.06 136 ASP A N 1
ATOM 1097 C CA . ASP A 1 136 ? -47.771 5.097 69.726 1.00 88.06 136 ASP A CA 1
ATOM 1098 C C . ASP A 1 136 ? -46.746 4.830 70.843 1.00 88.06 136 ASP A C 1
ATOM 1100 O O . ASP A 1 136 ? -47.094 4.756 72.025 1.00 88.06 136 ASP A O 1
ATOM 1104 N N . LEU A 1 137 ? -45.461 4.704 70.489 1.00 84.31 137 LEU A N 1
ATOM 1105 C CA . LEU A 1 137 ? -44.376 4.585 71.461 1.00 84.31 137 LEU A CA 1
ATOM 1106 C C . LEU A 1 137 ? -44.243 5.859 72.304 1.00 84.31 137 LEU A C 1
ATOM 1108 O O . LEU A 1 137 ? -44.145 5.767 73.528 1.00 84.31 137 LEU A O 1
ATOM 1112 N N . ASP A 1 138 ? -44.256 7.028 71.664 1.00 86.81 138 ASP A N 1
ATOM 1113 C CA . ASP A 1 138 ? -44.151 8.324 72.336 1.00 86.81 138 ASP A CA 1
ATOM 1114 C C . ASP A 1 138 ? -45.340 8.568 73.289 1.00 86.81 138 ASP A C 1
ATOM 1116 O O . ASP A 1 138 ? -45.153 9.165 74.350 1.00 86.81 138 ASP A O 1
ATOM 1120 N N . GLU A 1 139 ? -46.533 8.045 72.977 1.00 84.00 139 GLU A N 1
ATOM 1121 C CA . GLU A 1 139 ? -47.705 8.063 73.868 1.00 84.00 139 GLU A CA 1
ATOM 1122 C C . GLU A 1 139 ? -47.574 7.072 75.043 1.00 84.00 139 GLU A C 1
ATOM 1124 O O . GLU A 1 139 ? -47.936 7.388 76.180 1.00 84.00 139 GLU A O 1
ATOM 1129 N N . ALA A 1 140 ? -47.018 5.879 74.810 1.00 83.25 140 ALA A N 1
ATOM 1130 C CA . ALA A 1 140 ? -46.895 4.838 75.833 1.00 83.25 140 ALA A CA 1
ATOM 1131 C C . ALA A 1 140 ? -45.728 5.058 76.819 1.00 83.25 140 ALA A C 1
ATOM 1133 O O . ALA A 1 140 ? -45.808 4.647 77.982 1.00 83.25 140 ALA A O 1
ATOM 1134 N N . LEU A 1 141 ? -44.640 5.701 76.384 1.00 81.69 141 LEU A N 1
ATOM 1135 C CA . LEU A 1 141 ? -43.462 5.994 77.211 1.00 81.69 141 LEU A CA 1
ATOM 1136 C C . LEU A 1 141 ? -43.769 6.768 78.509 1.00 81.69 141 LEU A C 1
ATOM 1138 O O . LEU A 1 141 ? -43.278 6.336 79.559 1.00 81.69 141 LEU A O 1
ATOM 1142 N N . PRO A 1 142 ? -44.562 7.859 78.511 1.00 82.56 142 PRO A N 1
ATOM 1143 C CA . PRO A 1 142 ? -44.898 8.569 79.743 1.00 82.56 142 PRO A CA 1
ATOM 1144 C C . PRO A 1 142 ? -45.734 7.708 80.699 1.00 82.56 142 PRO A C 1
ATOM 1146 O O . PRO A 1 142 ? -45.418 7.646 81.886 1.00 82.56 142 PRO A O 1
ATOM 1149 N N . ALA A 1 143 ? -46.717 6.955 80.193 1.00 77.38 143 ALA A N 1
ATOM 1150 C CA . ALA A 1 143 ? -47.524 6.051 81.017 1.00 77.38 143 ALA A CA 1
ATOM 1151 C C . ALA A 1 143 ? -46.678 4.931 81.658 1.00 77.38 143 ALA A C 1
ATOM 1153 O O . ALA A 1 143 ? -46.876 4.569 82.821 1.00 77.38 143 ALA A O 1
ATOM 1154 N N . LEU A 1 144 ? -45.686 4.406 80.931 1.00 71.88 144 LEU A N 1
ATOM 1155 C CA . LEU A 1 144 ? -44.741 3.422 81.459 1.00 71.88 144 LEU A CA 1
ATOM 1156 C C . LEU A 1 144 ? -43.809 4.026 82.522 1.00 71.88 144 LEU A C 1
ATOM 1158 O O . LEU A 1 144 ? -43.551 3.384 83.542 1.00 71.88 144 LEU A O 1
ATOM 1162 N N . GLN A 1 145 ? -43.309 5.248 82.313 1.00 71.12 145 GLN A N 1
ATOM 1163 C CA . GLN A 1 145 ? -42.472 5.943 83.297 1.00 71.12 145 GLN A CA 1
ATOM 1164 C C . GLN A 1 145 ? -43.229 6.209 84.603 1.00 71.12 145 GLN A C 1
ATOM 1166 O O . GLN A 1 145 ? -42.680 5.971 85.683 1.00 71.12 145 GLN A O 1
ATOM 1171 N N . GLU A 1 146 ? -44.494 6.626 84.520 1.00 67.38 146 GLU A N 1
ATOM 1172 C CA . GLU A 1 146 ? -45.354 6.804 85.694 1.00 67.38 146 GLU A CA 1
ATOM 1173 C C . GLU A 1 146 ? -45.600 5.482 86.436 1.00 67.38 146 GLU A C 1
ATOM 1175 O O . GLU A 1 146 ? -45.476 5.427 87.663 1.00 67.38 146 GLU A O 1
ATOM 1180 N N . ALA A 1 147 ? -45.860 4.389 85.711 1.00 62.25 147 ALA A N 1
ATOM 1181 C CA . ALA A 1 147 ? -46.039 3.071 86.316 1.00 62.25 147 ALA A CA 1
ATOM 1182 C C . ALA A 1 147 ? -44.758 2.570 87.015 1.00 62.25 147 ALA A C 1
ATOM 1184 O O . ALA A 1 147 ? -44.808 2.078 88.143 1.00 62.25 147 ALA A O 1
ATOM 1185 N N . ILE A 1 148 ? -43.580 2.721 86.402 1.00 60.91 148 ILE A N 1
ATOM 1186 C CA . ILE A 1 148 ? -42.306 2.320 87.029 1.00 60.91 148 ILE A CA 1
ATOM 1187 C C . ILE A 1 148 ? -42.041 3.138 88.303 1.00 60.91 148 ILE A C 1
ATOM 1189 O O . ILE A 1 148 ? -41.583 2.581 89.307 1.00 60.91 148 ILE A O 1
ATOM 1193 N N . ALA A 1 149 ? -42.376 4.431 88.304 1.00 58.91 149 ALA A N 1
ATOM 1194 C CA . ALA A 1 149 ? -42.278 5.268 89.495 1.00 58.91 149 ALA A CA 1
ATOM 1195 C C . ALA A 1 149 ? -43.226 4.800 90.617 1.00 58.91 149 ALA A C 1
ATOM 1197 O O . ALA A 1 149 ? -42.823 4.780 91.784 1.00 58.91 149 ALA A O 1
ATOM 1198 N N . SER A 1 150 ? -44.448 4.357 90.289 1.00 55.91 150 SER A N 1
ATOM 1199 C CA . SER A 1 150 ? -45.420 3.889 91.287 1.00 55.91 150 SER A CA 1
ATOM 1200 C C . SER A 1 150 ? -45.073 2.520 91.884 1.00 55.91 150 SER A C 1
ATOM 1202 O O . SER A 1 150 ? -45.340 2.283 93.057 1.00 55.91 150 SER A O 1
ATOM 1204 N N . TYR A 1 151 ? -44.445 1.616 91.124 1.00 56.03 151 TYR A N 1
ATOM 1205 C CA . TYR A 1 151 ? -44.022 0.299 91.634 1.00 56.03 151 TYR A CA 1
ATOM 1206 C C . TYR A 1 151 ? -42.760 0.353 92.522 1.00 56.03 151 TYR A C 1
ATOM 1208 O O . TYR A 1 151 ? -42.472 -0.595 93.259 1.00 56.03 151 TYR A O 1
ATOM 1216 N N . GLY A 1 152 ? -41.994 1.449 92.483 1.00 59.84 152 GLY A N 1
ATOM 1217 C CA . GLY A 1 152 ? -40.789 1.634 93.299 1.00 59.84 152 GLY A CA 1
ATOM 1218 C C . GLY A 1 152 ? -41.056 1.944 94.779 1.00 59.84 152 GLY A C 1
ATOM 1219 O O . GLY A 1 152 ? -40.228 1.595 95.628 1.00 59.84 152 GLY A O 1
ATOM 1220 N N . ARG A 1 153 ? -42.209 2.551 95.104 1.00 59.19 153 ARG A N 1
ATOM 1221 C CA . ARG A 1 153 ? -42.592 2.971 96.463 1.00 59.19 153 ARG A CA 1
ATOM 1222 C C . ARG A 1 153 ? -43.877 2.271 96.923 1.00 59.19 153 ARG A C 1
ATOM 1224 O O . ARG A 1 153 ? -44.896 2.391 96.252 1.00 59.19 153 ARG A O 1
ATOM 1231 N N . PRO A 1 154 ? -43.867 1.553 98.057 1.00 64.31 154 PRO A N 1
ATOM 1232 C CA . PRO A 1 154 ? -45.066 0.936 98.601 1.00 64.31 154 PRO A CA 1
ATOM 1233 C C . PRO A 1 154 ? -46.031 2.027 99.092 1.00 64.31 154 PRO A C 1
ATOM 1235 O O . PRO A 1 154 ? -45.604 3.142 99.402 1.00 64.31 154 PRO A O 1
ATOM 1238 N N . PRO A 1 155 ? -47.333 1.721 99.209 1.00 70.31 155 PRO A N 1
ATOM 1239 C CA . PRO A 1 155 ? -48.280 2.610 99.869 1.00 70.31 155 PRO A CA 1
ATOM 1240 C C . PRO A 1 155 ? -47.787 2.991 101.273 1.00 70.31 155 PRO A C 1
ATOM 1242 O O . PRO A 1 155 ? -47.302 2.129 102.006 1.00 70.31 155 PRO A O 1
ATOM 1245 N N . LEU A 1 156 ? -47.961 4.258 101.665 1.00 65.81 156 LEU A N 1
ATOM 1246 C CA . LEU A 1 156 ? -47.444 4.834 102.922 1.00 65.81 156 LEU A CA 1
ATOM 1247 C C . LEU A 1 156 ? -47.776 4.002 104.173 1.00 65.81 156 LEU A C 1
ATOM 1249 O O . LEU A 1 156 ? -46.979 3.938 105.101 1.00 65.81 156 LEU A O 1
ATOM 1253 N N . LEU A 1 157 ? -48.937 3.343 104.198 1.00 69.06 157 LEU A N 1
ATOM 1254 C CA . LEU A 1 157 ? -49.340 2.460 105.297 1.00 69.06 157 LEU A CA 1
ATOM 1255 C C . LEU A 1 157 ? -48.455 1.210 105.390 1.00 69.06 157 LEU A C 1
ATOM 1257 O O . LEU A 1 157 ? -48.035 0.823 106.475 1.00 69.06 157 LEU A O 1
ATOM 1261 N N . VAL A 1 158 ? -48.125 0.600 104.249 1.00 71.88 158 VAL A N 1
ATOM 1262 C CA . VAL A 1 158 ? -47.257 -0.585 104.190 1.00 71.88 158 VAL A CA 1
ATOM 1263 C C . VAL A 1 158 ? -45.822 -0.209 104.559 1.00 71.88 158 VAL A C 1
ATOM 1265 O O . VAL A 1 158 ? -45.164 -0.967 105.266 1.00 71.88 158 VAL A O 1
ATOM 1268 N N . GLU A 1 159 ? -45.354 0.974 104.149 1.00 70.69 159 GLU A N 1
ATOM 1269 C CA . GLU A 1 159 ? -44.046 1.505 104.554 1.00 70.69 159 GLU A CA 1
ATOM 1270 C C . GLU A 1 159 ? -43.968 1.699 106.073 1.00 70.69 159 GLU A C 1
ATOM 1272 O O . GLU A 1 159 ? -43.071 1.152 106.708 1.00 70.69 159 GLU A O 1
ATOM 1277 N N . LYS A 1 160 ? -44.963 2.366 106.675 1.00 71.94 160 LYS A N 1
ATOM 1278 C CA . LYS A 1 160 ? -45.031 2.595 108.128 1.00 71.94 160 LYS A CA 1
ATOM 1279 C C . LYS A 1 160 ? -45.078 1.295 108.932 1.00 71.94 160 LYS A C 1
ATOM 1281 O O . LYS A 1 160 ? -44.351 1.157 109.917 1.00 71.94 160 LYS A O 1
ATOM 1286 N N . VAL A 1 161 ? -45.902 0.326 108.520 1.00 75.12 161 VAL A N 1
ATOM 1287 C CA . VAL A 1 161 ? -45.984 -0.988 109.185 1.00 75.12 161 VAL A CA 1
ATOM 1288 C C . VAL A 1 161 ? -44.653 -1.726 109.080 1.00 75.12 161 VAL A C 1
ATOM 1290 O O . VAL A 1 161 ? -44.175 -2.283 110.069 1.00 75.12 161 VAL A O 1
ATOM 1293 N N . MET A 1 162 ? -44.009 -1.687 107.914 1.00 73.06 162 MET A N 1
ATOM 1294 C CA . MET A 1 162 ? -42.716 -2.335 107.726 1.00 73.06 162 MET A CA 1
ATOM 1295 C C . MET A 1 162 ? -41.589 -1.642 108.496 1.00 73.06 162 MET A C 1
ATOM 1297 O O . MET A 1 162 ? -40.755 -2.341 109.063 1.00 73.06 162 MET A O 1
ATOM 1301 N N . GLU A 1 163 ? -41.582 -0.313 108.615 1.00 73.00 163 GLU A N 1
ATOM 1302 C CA . GLU A 1 163 ? -40.657 0.409 109.499 1.00 73.00 163 GLU A CA 1
ATOM 1303 C C . GLU A 1 163 ? -40.817 -0.028 110.960 1.00 73.00 163 GLU A C 1
ATOM 1305 O O . GLU A 1 163 ? -39.824 -0.326 111.624 1.00 73.00 163 GLU A O 1
ATOM 1310 N N . ALA A 1 164 ? -42.053 -0.152 111.453 1.00 70.94 164 ALA A N 1
ATOM 1311 C CA . ALA A 1 164 ? -42.320 -0.624 112.811 1.00 70.94 164 ALA A CA 1
ATOM 1312 C C . ALA A 1 164 ? -41.843 -2.074 113.033 1.00 70.94 164 ALA A C 1
ATOM 1314 O O . ALA A 1 164 ? -41.259 -2.383 114.075 1.00 70.94 164 ALA A O 1
ATOM 1315 N N . VAL A 1 165 ? -42.016 -2.953 112.037 1.00 73.44 165 VAL A N 1
ATOM 1316 C CA . VAL A 1 165 ? -41.498 -4.334 112.065 1.00 73.44 165 VAL A CA 1
ATOM 1317 C C . VAL A 1 165 ? -39.962 -4.363 112.039 1.00 73.44 165 VAL A C 1
ATOM 1319 O O . VAL A 1 165 ? -39.354 -5.163 112.754 1.00 73.44 165 VAL A O 1
ATOM 1322 N N . MET A 1 166 ? -39.310 -3.477 111.278 1.00 76.62 166 MET A N 1
ATOM 1323 C CA . MET A 1 166 ? -37.844 -3.359 111.270 1.00 76.62 166 MET A CA 1
ATOM 1324 C C . MET A 1 166 ? -37.308 -2.835 112.610 1.00 76.62 166 MET A C 1
ATOM 1326 O O . MET A 1 166 ? -36.302 -3.349 113.104 1.00 76.62 166 MET A O 1
ATOM 1330 N N . ILE A 1 167 ? -38.020 -1.902 113.256 1.00 75.38 167 ILE A N 1
ATOM 1331 C CA . ILE A 1 167 ? -37.706 -1.413 114.610 1.00 75.38 167 ILE A CA 1
ATOM 1332 C C . ILE A 1 167 ? -37.850 -2.534 115.649 1.00 75.38 167 ILE A C 1
ATOM 1334 O O . ILE A 1 167 ? -36.988 -2.653 116.521 1.00 75.38 167 ILE A O 1
ATOM 1338 N N . LEU A 1 168 ? -38.882 -3.382 115.542 1.00 73.25 168 LEU A N 1
ATOM 1339 C CA . LEU A 1 168 ? -39.084 -4.549 116.417 1.00 73.25 168 LEU A CA 1
ATOM 1340 C C . LEU A 1 168 ? -37.924 -5.552 116.309 1.00 73.25 168 LEU A C 1
ATOM 1342 O O . LEU A 1 168 ? -37.531 -6.159 117.302 1.00 73.25 168 LEU A O 1
ATOM 1346 N N . ARG A 1 169 ? -37.334 -5.678 115.117 1.00 72.81 169 ARG A N 1
ATOM 1347 C CA . ARG A 1 169 ? -36.175 -6.541 114.841 1.00 72.81 169 ARG A CA 1
ATOM 1348 C C . ARG A 1 169 ? -34.818 -5.864 115.085 1.00 72.81 169 ARG A C 1
ATOM 1350 O O . ARG A 1 169 ? -33.789 -6.508 114.907 1.00 72.81 169 ARG A O 1
ATOM 1357 N N . GLY A 1 170 ? -34.791 -4.586 115.472 1.00 68.19 170 GLY A N 1
ATOM 1358 C CA . GLY A 1 170 ? -33.559 -3.826 115.720 1.00 68.19 170 GLY A CA 1
ATOM 1359 C C . GLY A 1 170 ? -32.762 -3.439 114.464 1.00 68.19 170 GLY A C 1
ATOM 1360 O O . GLY A 1 170 ? -31.587 -3.104 114.583 1.00 68.19 170 GLY A O 1
ATOM 1361 N N . SER A 1 171 ? -33.378 -3.495 113.279 1.00 74.19 171 SER A N 1
ATOM 1362 C CA . SER A 1 171 ? -32.783 -3.089 111.992 1.00 74.19 171 SER A CA 1
ATOM 1363 C C . SER A 1 171 ? -33.090 -1.619 111.662 1.00 74.19 171 SER A C 1
ATOM 1365 O O . SER A 1 171 ? -33.928 -0.992 112.314 1.00 74.19 171 SER A O 1
ATOM 1367 N N . GLU A 1 172 ? -32.412 -1.046 110.659 1.00 74.56 172 GLU A N 1
ATOM 1368 C CA . GLU A 1 172 ? -32.662 0.340 110.243 1.00 74.56 172 GLU A CA 1
ATOM 1369 C C . GLU A 1 172 ? -34.089 0.519 109.682 1.00 74.56 172 GLU A C 1
ATOM 1371 O O . GLU A 1 172 ? -34.513 -0.259 108.823 1.00 74.56 172 GLU A O 1
ATOM 1376 N N . PRO A 1 173 ? -34.840 1.546 110.127 1.00 72.50 173 PRO A N 1
ATOM 1377 C CA . PRO A 1 173 ? -36.209 1.799 109.684 1.00 72.50 173 PRO A CA 1
ATOM 1378 C C . PRO A 1 173 ? -36.216 2.507 108.321 1.00 72.50 173 PRO A C 1
ATOM 1380 O O . PRO A 1 173 ? -36.519 3.692 108.234 1.00 72.50 173 PRO A O 1
ATOM 1383 N N . THR A 1 174 ? -35.827 1.805 107.254 1.00 78.94 174 THR A N 1
ATOM 1384 C CA . THR A 1 174 ? -35.925 2.310 105.874 1.00 78.94 174 THR A CA 1
ATOM 1385 C C . THR A 1 174 ? -36.589 1.286 104.960 1.00 78.94 174 THR A C 1
ATOM 1387 O O . THR A 1 174 ? -36.387 0.077 105.103 1.00 78.94 174 THR A O 1
ATOM 1390 N N . TRP A 1 175 ? -37.354 1.755 103.966 1.00 74.44 175 TRP A N 1
ATOM 1391 C CA . TRP A 1 175 ? -38.002 0.865 102.999 1.00 74.44 175 TRP A CA 1
ATOM 1392 C C . TRP A 1 175 ? -37.010 0.005 102.200 1.00 74.44 175 TRP A C 1
ATOM 1394 O O . TRP A 1 175 ? -37.303 -1.148 101.889 1.00 74.44 175 TRP A O 1
ATOM 1404 N N . ALA A 1 176 ? -35.822 0.529 101.890 1.00 74.06 176 ALA A N 1
ATOM 1405 C CA . ALA A 1 176 ? -34.796 -0.220 101.165 1.00 74.06 176 ALA A CA 1
ATOM 1406 C C . ALA A 1 176 ? -34.340 -1.471 101.940 1.00 74.06 176 ALA A C 1
ATOM 1408 O O . ALA A 1 176 ? -34.270 -2.559 101.365 1.00 74.06 176 ALA A O 1
ATOM 1409 N N . GLU A 1 177 ? -34.107 -1.337 103.250 1.00 73.44 177 GLU A N 1
ATOM 1410 C CA . GLU A 1 177 ? -33.729 -2.453 104.123 1.00 73.44 177 GLU A CA 1
ATOM 1411 C C . GLU A 1 177 ? -34.918 -3.390 104.394 1.00 73.44 177 GLU A C 1
ATOM 1413 O O . GLU A 1 177 ? -34.771 -4.614 104.368 1.00 73.44 177 GLU A O 1
ATOM 1418 N N . ALA A 1 178 ? -36.128 -2.838 104.534 1.00 73.75 178 ALA A N 1
ATOM 1419 C CA . ALA A 1 178 ? -37.343 -3.635 104.673 1.00 73.75 178 ALA A CA 1
ATOM 1420 C C . ALA A 1 178 ? -37.629 -4.502 103.436 1.00 73.75 178 ALA A C 1
ATOM 1422 O O . ALA A 1 178 ? -37.963 -5.681 103.563 1.00 73.75 178 ALA A O 1
ATOM 1423 N N . LYS A 1 179 ? -37.446 -3.946 102.232 1.00 71.88 179 LYS A N 1
ATOM 1424 C CA . LYS A 1 179 ? -37.588 -4.659 100.956 1.00 71.88 179 LYS A CA 1
ATOM 1425 C C . LYS A 1 179 ? -36.520 -5.744 100.793 1.00 71.88 179 LYS A C 1
ATOM 1427 O O . LYS A 1 179 ? -36.832 -6.814 100.274 1.00 71.88 179 LYS A O 1
ATOM 1432 N N . ARG A 1 180 ? -35.289 -5.504 101.269 1.00 78.00 180 ARG A N 1
ATOM 1433 C CA . ARG A 1 180 ? -34.212 -6.507 101.287 1.00 78.00 180 ARG A CA 1
ATOM 1434 C C . ARG A 1 180 ? -34.588 -7.709 102.157 1.00 78.00 180 ARG A C 1
ATOM 1436 O O . ARG A 1 180 ? -34.512 -8.835 101.677 1.00 78.00 180 ARG A O 1
ATOM 1443 N N . GLN A 1 181 ? -35.050 -7.473 103.388 1.00 72.06 181 GLN A N 1
ATOM 1444 C CA . GLN A 1 181 ? -35.440 -8.547 104.311 1.00 72.06 181 GLN A CA 1
ATOM 1445 C C . GLN A 1 181 ? -36.731 -9.265 103.883 1.00 72.06 181 GLN A C 1
ATOM 1447 O O . GLN A 1 181 ? -36.818 -10.478 104.034 1.00 72.06 181 GLN A O 1
ATOM 1452 N N . LEU A 1 182 ? -37.702 -8.572 103.273 1.00 73.19 182 LEU A N 1
ATOM 1453 C CA . LEU A 1 182 ? -38.889 -9.205 102.669 1.00 73.19 182 LEU A CA 1
ATOM 1454 C C . LEU A 1 182 ? -38.540 -10.185 101.536 1.00 73.19 182 LEU A C 1
ATOM 1456 O O . LEU A 1 182 ? -39.287 -11.132 101.299 1.00 73.19 182 LEU A O 1
ATOM 1460 N N . GLY A 1 183 ? -37.418 -9.968 100.843 1.00 72.94 183 GLY A N 1
ATOM 1461 C CA . GLY A 1 183 ? -36.909 -10.877 99.815 1.00 72.94 183 GLY A CA 1
ATOM 1462 C C . GLY A 1 183 ? -36.244 -12.144 100.368 1.00 72.94 183 GLY A C 1
ATOM 1463 O O . GLY A 1 183 ? -35.985 -13.076 99.606 1.00 72.94 183 GLY A O 1
ATOM 1464 N N . GLU A 1 184 ? -35.968 -12.210 101.674 1.00 77.12 184 GLU A N 1
ATOM 1465 C CA . GLU A 1 184 ? -35.355 -13.378 102.306 1.00 77.12 184 GLU A CA 1
ATOM 1466 C C . GLU A 1 184 ? -36.422 -14.442 102.628 1.00 77.12 184 GLU A C 1
ATOM 1468 O O . GLU A 1 184 ? -37.382 -14.207 103.362 1.00 77.12 184 GLU A O 1
ATOM 1473 N N . SER A 1 185 ? -36.245 -15.670 102.126 1.00 71.38 185 SER A N 1
ATOM 1474 C CA . SER A 1 185 ? -37.214 -16.777 102.276 1.00 71.38 185 SER A CA 1
ATOM 1475 C C . SER A 1 185 ? -37.448 -17.237 103.726 1.00 71.38 185 SER A C 1
ATOM 1477 O O . SER A 1 185 ? -38.387 -17.984 104.016 1.00 71.38 185 SER A O 1
ATOM 1479 N N . THR A 1 186 ? -36.600 -16.797 104.654 1.00 74.56 186 THR A N 1
ATOM 1480 C CA . THR A 1 186 ? -36.661 -17.089 106.091 1.00 74.56 186 THR A CA 1
ATOM 1481 C C . THR A 1 186 ? -37.366 -15.998 106.898 1.00 74.56 186 THR A C 1
ATOM 1483 O O . THR A 1 186 ? -37.680 -16.240 108.065 1.00 74.56 186 THR A O 1
ATOM 1486 N N . PHE A 1 187 ? -37.672 -14.841 106.302 1.00 78.12 187 PHE A N 1
ATOM 1487 C CA . PHE A 1 187 ? -38.230 -13.676 106.996 1.00 78.12 187 PHE A CA 1
ATOM 1488 C C . PHE A 1 187 ? -39.536 -13.990 107.736 1.00 78.12 187 PHE A C 1
ATOM 1490 O O . PHE A 1 187 ? -39.654 -13.735 108.935 1.00 78.12 187 PHE A O 1
ATOM 1497 N N . ILE A 1 188 ? -40.486 -14.648 107.061 1.00 75.62 188 ILE A N 1
ATOM 1498 C CA . ILE A 1 188 ? -41.774 -15.033 107.663 1.00 75.62 188 ILE A CA 1
ATOM 1499 C C . ILE A 1 188 ? -41.572 -16.031 108.814 1.00 75.62 188 ILE A C 1
ATOM 1501 O O . ILE A 1 188 ? -42.192 -15.898 109.866 1.00 75.62 188 ILE A O 1
ATOM 1505 N N . LYS A 1 189 ? -40.656 -17.000 108.665 1.00 76.75 189 LYS A N 1
ATOM 1506 C CA . LYS A 1 189 ? -40.355 -17.978 109.727 1.00 76.75 189 LYS A CA 1
ATOM 1507 C C . LYS A 1 189 ? -39.743 -17.311 110.959 1.00 76.75 189 LYS A C 1
ATOM 1509 O O . LYS A 1 189 ? -40.033 -17.712 112.080 1.00 76.75 189 LYS A O 1
ATOM 1514 N N . GLN A 1 190 ? -38.905 -16.298 110.756 1.00 73.44 190 GLN A N 1
ATOM 1515 C CA . GLN A 1 190 ? -38.299 -15.539 111.847 1.00 73.44 190 GLN A CA 1
ATOM 1516 C C . GLN A 1 190 ? -39.313 -14.640 112.565 1.00 73.44 190 GLN A C 1
ATOM 1518 O O . GLN A 1 190 ? -39.202 -14.474 113.772 1.00 73.44 190 GLN A O 1
ATOM 1523 N N . LEU A 1 191 ? -40.307 -14.095 111.854 1.00 74.69 191 LEU A N 1
ATOM 1524 C CA . LEU A 1 191 ? -41.417 -13.365 112.478 1.00 74.69 191 LEU A CA 1
ATOM 1525 C C . LEU A 1 191 ? -42.314 -14.286 113.313 1.00 74.69 191 LEU A C 1
ATOM 1527 O O . LEU A 1 191 ? -42.705 -13.918 114.414 1.00 74.69 191 LEU A O 1
ATOM 1531 N N . MET A 1 192 ? -42.607 -15.494 112.824 1.00 72.19 192 MET A N 1
ATOM 1532 C CA . MET A 1 192 ? -43.421 -16.465 113.568 1.00 72.19 192 MET A CA 1
ATOM 1533 C C . MET A 1 192 ? -42.739 -16.971 114.846 1.00 72.19 192 MET A C 1
ATOM 1535 O O . MET A 1 192 ? -43.418 -17.235 115.832 1.00 72.19 192 MET A O 1
ATOM 1539 N N . ASN A 1 193 ? -41.409 -17.093 114.831 1.00 73.06 193 ASN A N 1
ATOM 1540 C CA . ASN A 1 193 ? -40.612 -17.561 115.969 1.00 73.06 193 ASN A CA 1
ATOM 1541 C C . ASN A 1 193 ? -40.009 -16.406 116.788 1.00 73.06 193 ASN A C 1
ATOM 1543 O O . ASN A 1 193 ? -39.024 -16.610 117.498 1.00 73.06 193 ASN A O 1
ATOM 1547 N N . PHE A 1 194 ? -40.541 -15.189 116.648 1.00 74.56 194 PHE A N 1
ATOM 1548 C CA . PHE A 1 194 ? -40.013 -14.019 117.338 1.00 74.56 194 PHE A CA 1
ATOM 1549 C C . PHE A 1 194 ? -40.243 -14.122 118.852 1.00 74.56 194 PHE A C 1
ATOM 1551 O O . PHE A 1 194 ? -41.354 -14.395 119.313 1.00 74.56 194 PHE A O 1
ATOM 1558 N N . ASP A 1 195 ? -39.181 -13.888 119.621 1.00 69.62 195 ASP A N 1
ATOM 1559 C CA . ASP A 1 195 ? -39.196 -13.947 121.080 1.00 69.62 195 ASP A CA 1
ATOM 1560 C C . ASP A 1 195 ? -39.883 -12.703 121.661 1.00 69.62 195 ASP A C 1
ATOM 1562 O O . ASP A 1 195 ? -39.290 -11.635 121.827 1.00 69.62 195 ASP A O 1
ATOM 1566 N N . LYS A 1 196 ? -41.181 -12.847 121.932 1.00 63.09 196 LYS A N 1
ATOM 1567 C CA . LYS A 1 196 ? -42.046 -11.795 122.481 1.00 63.09 196 LYS A CA 1
ATOM 1568 C C . LYS A 1 196 ? -41.734 -11.436 123.939 1.00 63.09 196 LYS A C 1
ATOM 1570 O O . LYS A 1 196 ? -42.190 -10.390 124.395 1.00 63.09 196 LYS A O 1
ATOM 1575 N N . ASP A 1 197 ? -40.994 -12.283 124.656 1.00 62.22 197 ASP A N 1
ATOM 1576 C CA . ASP A 1 197 ? -40.785 -12.154 126.101 1.00 62.22 197 ASP A CA 1
ATOM 1577 C C . ASP A 1 197 ? -39.464 -11.425 126.436 1.0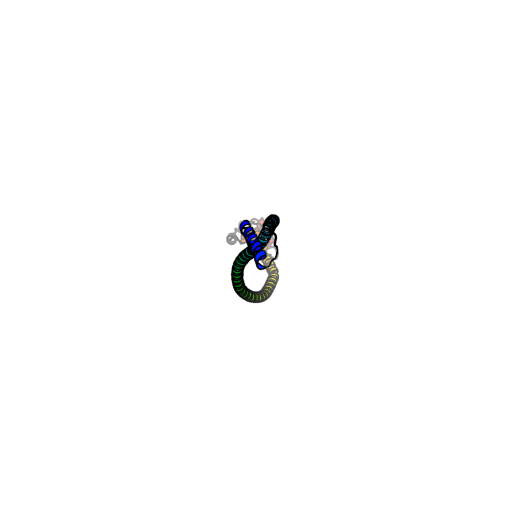0 62.22 197 ASP A C 1
ATOM 1579 O O . ASP A 1 197 ? -39.247 -11.033 127.582 1.00 62.22 197 ASP A O 1
ATOM 1583 N N . ASN A 1 198 ? -38.612 -11.161 125.434 1.00 64.44 198 ASN A N 1
ATOM 1584 C CA . ASN A 1 198 ? -37.314 -10.492 125.591 1.00 64.44 198 ASN A CA 1
ATOM 1585 C C . ASN A 1 198 ? -37.169 -9.224 124.719 1.00 64.44 198 ASN A C 1
ATOM 1587 O O . ASN A 1 198 ? -36.169 -9.022 124.024 1.00 64.44 198 ASN A O 1
ATOM 1591 N N . ILE A 1 199 ? -38.179 -8.348 124.737 1.00 67.94 199 ILE A N 1
ATOM 1592 C CA . ILE A 1 199 ? -38.148 -7.062 124.023 1.00 67.94 199 ILE A CA 1
ATOM 1593 C C . ILE A 1 199 ? -37.658 -5.959 124.967 1.00 67.94 199 ILE A C 1
ATOM 1595 O O . ILE A 1 199 ? -38.225 -5.736 126.034 1.00 67.94 199 ILE A O 1
ATOM 1599 N N . SER A 1 200 ? -36.619 -5.219 124.566 1.00 66.81 200 SER A N 1
ATOM 1600 C CA . SER A 1 200 ? -36.109 -4.110 125.383 1.00 66.81 200 SER A CA 1
ATOM 1601 C C . SER A 1 200 ? -37.121 -2.959 125.507 1.00 66.81 200 SER A C 1
ATOM 1603 O O . S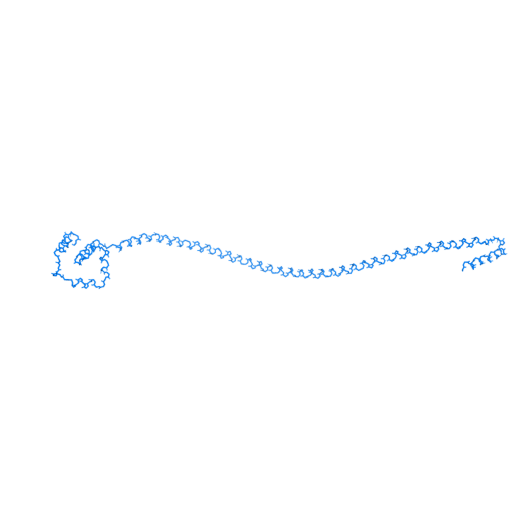ER A 1 200 ? -37.754 -2.551 124.529 1.00 66.81 200 SER A O 1
ATOM 1605 N N . ASP A 1 201 ? -37.184 -2.343 126.689 1.00 64.50 201 ASP A N 1
ATOM 1606 C CA . ASP A 1 201 ? -38.078 -1.214 127.009 1.00 64.50 201 ASP A CA 1
ATOM 1607 C C . ASP A 1 201 ? -37.916 -0.005 126.056 1.00 64.50 201 ASP A C 1
ATOM 1609 O O . ASP A 1 201 ? -38.837 0.784 125.822 1.00 64.50 201 ASP A O 1
ATOM 1613 N N . ARG A 1 202 ? -36.731 0.132 125.442 1.00 69.06 202 ARG A N 1
ATOM 1614 C CA . ARG A 1 202 ? -36.414 1.171 124.448 1.00 69.06 202 ARG A CA 1
ATOM 1615 C C . ARG A 1 202 ? -37.102 0.929 123.100 1.00 69.06 202 ARG A C 1
ATOM 1617 O O . ARG A 1 202 ? -37.460 1.894 122.426 1.00 69.06 202 ARG A O 1
ATOM 1624 N N . VAL A 1 203 ? -37.277 -0.334 122.712 1.00 68.06 203 VAL A N 1
ATOM 1625 C CA . VAL A 1 203 ? -37.986 -0.742 121.488 1.00 68.06 203 VAL A CA 1
ATOM 1626 C C . VAL A 1 203 ? -39.498 -0.624 121.699 1.00 68.06 203 VAL A C 1
ATOM 1628 O O . VAL A 1 203 ? -40.178 -0.073 120.837 1.00 68.06 203 VAL A O 1
ATOM 1631 N N . LEU A 1 204 ? -40.005 -0.996 122.882 1.00 66.62 204 LEU A N 1
ATOM 1632 C CA . LEU A 1 204 ? -41.420 -0.843 123.253 1.00 66.62 204 LEU A CA 1
ATOM 1633 C C . LEU A 1 204 ? -41.888 0.620 123.229 1.00 66.62 204 LEU A C 1
ATOM 1635 O O . LEU A 1 204 ? -42.936 0.917 122.659 1.00 66.62 204 LEU A O 1
ATOM 1639 N N . LYS A 1 205 ? -41.090 1.561 123.756 1.00 72.19 205 LYS A N 1
ATOM 1640 C CA . LYS A 1 205 ? -41.411 3.000 123.666 1.00 72.19 205 LYS A CA 1
ATOM 1641 C C . LYS A 1 205 ? -41.422 3.529 122.232 1.00 72.19 205 LYS A C 1
ATOM 1643 O O . LYS A 1 205 ? -42.269 4.354 121.900 1.00 72.19 205 LYS A O 1
ATOM 1648 N N . LYS A 1 206 ? -40.494 3.073 121.381 1.00 70.69 206 LYS A N 1
ATOM 1649 C CA . LYS A 1 206 ? -40.454 3.481 119.968 1.00 70.69 206 LYS A CA 1
ATOM 1650 C C . LYS A 1 206 ? -41.665 2.947 119.211 1.00 70.69 206 LYS A C 1
ATOM 1652 O O . LYS A 1 206 ? -42.337 3.731 118.558 1.00 70.69 206 LYS A O 1
ATOM 1657 N N . ILE A 1 207 ? -42.000 1.670 119.355 1.00 71.75 207 ILE A N 1
ATOM 1658 C CA . ILE A 1 207 ? -43.158 1.065 118.678 1.00 71.75 207 ILE A CA 1
ATOM 1659 C C . ILE A 1 207 ? -44.479 1.636 119.199 1.00 71.75 207 ILE A C 1
ATOM 1661 O O . ILE A 1 207 ? -45.361 1.929 118.401 1.00 71.75 207 ILE A O 1
ATOM 1665 N N . GLY A 1 208 ? -44.593 1.913 120.503 1.00 64.94 208 GLY A N 1
ATOM 1666 C CA . GLY A 1 208 ? -45.770 2.577 121.071 1.00 64.94 208 GLY A CA 1
ATOM 1667 C C . GLY A 1 208 ? -46.069 3.943 120.440 1.00 64.94 208 GLY A C 1
ATOM 1668 O O . GLY A 1 208 ? -47.233 4.315 120.316 1.00 64.94 208 GLY A O 1
ATOM 1669 N N . SER A 1 209 ? -45.041 4.664 119.971 1.00 69.12 209 SER A N 1
ATOM 1670 C CA . SER A 1 209 ? -45.232 5.913 119.223 1.00 69.12 209 SER A CA 1
ATOM 1671 C C . SER A 1 209 ? -45.790 5.697 117.812 1.00 69.12 209 SER A C 1
ATOM 1673 O O . SER A 1 209 ? -46.586 6.518 117.371 1.00 69.12 209 SER A O 1
ATOM 1675 N N . TYR A 1 210 ? -45.457 4.582 117.150 1.00 68.56 210 TYR A N 1
ATOM 1676 C CA . TYR A 1 210 ? -46.037 4.197 115.857 1.00 68.56 210 TYR A CA 1
ATOM 1677 C C . TYR A 1 210 ? -47.487 3.715 116.022 1.00 68.56 210 TYR A C 1
ATOM 1679 O O . TYR A 1 210 ? -48.353 4.162 115.283 1.00 68.56 210 TYR A O 1
ATOM 1687 N N . CYS A 1 211 ? -47.786 2.914 117.054 1.00 62.38 211 CYS A N 1
ATOM 1688 C CA . CYS A 1 211 ? -49.150 2.453 117.364 1.00 62.38 211 CYS A CA 1
ATOM 1689 C C . CYS A 1 211 ? -50.099 3.560 117.868 1.00 62.38 211 CYS A C 1
ATOM 1691 O O . CYS A 1 211 ? -51.295 3.321 117.992 1.00 62.38 211 CYS A O 1
ATOM 1693 N N . SER A 1 212 ? -49.578 4.748 118.200 1.00 62.38 212 SER A N 1
ATOM 1694 C CA . SER A 1 212 ? -50.377 5.910 118.631 1.00 62.38 212 SER A CA 1
ATOM 1695 C C . SER A 1 212 ? -50.670 6.895 117.493 1.00 62.38 212 SER A C 1
ATOM 1697 O O . SER A 1 212 ? -51.355 7.895 117.711 1.00 62.38 212 SER A O 1
ATOM 1699 N N . GLN A 1 213 ? -50.126 6.666 116.294 1.00 68.81 213 GLN A N 1
ATOM 1700 C CA . GLN A 1 213 ? -50.447 7.472 115.117 1.00 68.81 213 GLN A CA 1
ATOM 1701 C C . GLN A 1 213 ? -51.837 7.079 114.603 1.00 68.81 213 GLN A C 1
ATOM 1703 O O . GLN A 1 213 ? -52.167 5.901 114.572 1.00 68.81 213 GLN A O 1
ATOM 1708 N N . SER A 1 214 ? -52.647 8.052 114.174 1.00 58.19 214 SER A N 1
ATOM 1709 C CA . SER A 1 214 ? -54.034 7.829 113.716 1.00 58.19 214 SER A CA 1
ATOM 1710 C C . SER A 1 214 ? -54.169 6.930 112.482 1.00 58.19 214 SER A C 1
ATOM 1712 O O . SER A 1 214 ? -55.279 6.522 112.151 1.00 58.19 214 SER A O 1
ATOM 1714 N N . ASP A 1 215 ? -53.049 6.643 111.814 1.00 59.00 215 ASP A N 1
ATOM 1715 C CA . ASP A 1 215 ? -52.973 5.968 110.519 1.00 59.00 215 ASP A CA 1
ATOM 1716 C C . ASP A 1 215 ? -52.126 4.674 110.592 1.00 59.00 215 ASP A C 1
ATOM 1718 O O . ASP A 1 215 ? -51.473 4.321 109.607 1.00 59.00 215 ASP A O 1
ATOM 1722 N N . PHE A 1 216 ? -52.069 4.013 111.758 1.00 55.53 216 PHE A N 1
ATOM 1723 C CA . PHE A 1 216 ? -51.448 2.694 111.972 1.00 55.53 216 PHE A CA 1
ATOM 1724 C C . PHE A 1 216 ? -52.490 1.663 112.422 1.00 55.53 216 PHE A C 1
ATOM 1726 O O . PHE A 1 216 ? -53.402 2.045 113.188 1.00 55.53 216 PHE A O 1
#